Protein AF-A0A849IRH6-F1 (afdb_monomer)

Foldseek 3Di:
DDDPVVVVVVVVVVVVVVVVLVVQVVLPPPDDPVLCVQLLNLQQQPQLVVLQVLLVVLLVVLVVLLVVLVVVLVVVVVVVLNVLSVLSNVLSNVLSVVSCSNSVSSNVLSVVLVVDAWDKFKFFWSDWECDDLHPQWIWTWGDGPPHIDIATAHVVLRVVPLQAAGMKIFGARPRSRHTPDIDRPDGDNPRNPDHDDDDPLSNVLSCLVVVLSVQLSVLLVVLSVCLVPDCPDPDNCSSVVSSVSSVVSSVVSNVVSVVVNVVSCVVVVD

Radius of gyration: 25.41 Å; Cα contacts (8 Å, |Δi|>4): 368; chains: 1; bounding box: 66×46×76 Å

Structure (mmCIF, N/CA/C/O backbone):
data_AF-A0A849IRH6-F1
#
_entry.id   AF-A0A849IRH6-F1
#
loop_
_atom_site.group_PDB
_atom_site.id
_atom_site.type_symbol
_atom_site.label_atom_id
_atom_site.label_alt_id
_atom_site.label_comp_id
_atom_site.label_asym_id
_atom_site.label_entity_id
_atom_site.label_seq_id
_atom_site.pdbx_PDB_ins_code
_atom_site.Cartn_x
_atom_site.Cartn_y
_atom_site.Cartn_z
_atom_site.occupancy
_atom_site.B_iso_or_equiv
_atom_site.auth_seq_id
_atom_site.auth_comp_id
_atom_site.auth_asym_id
_atom_site.auth_atom_id
_atom_site.pdbx_PDB_model_num
ATOM 1 N N . MET A 1 1 ? -37.603 24.635 42.836 1.00 50.19 1 MET A N 1
ATOM 2 C CA . MET A 1 1 ? -36.214 25.098 43.071 1.00 50.19 1 MET A CA 1
ATOM 3 C C . MET A 1 1 ? -35.239 24.067 42.508 1.00 50.19 1 MET A C 1
ATOM 5 O O . MET A 1 1 ? -35.339 22.899 42.854 1.00 50.19 1 MET A O 1
ATOM 9 N N . ARG A 1 2 ? -34.376 24.450 41.555 1.00 53.69 2 ARG A N 1
ATOM 10 C CA . ARG A 1 2 ? -33.490 23.527 40.816 1.00 53.69 2 ARG A CA 1
ATOM 11 C C . ARG A 1 2 ? -32.145 23.448 41.545 1.00 53.69 2 ARG A C 1
ATOM 13 O O . ARG A 1 2 ? -31.463 24.458 41.663 1.00 53.69 2 ARG A O 1
ATOM 20 N N . ASN A 1 3 ? -31.809 22.266 42.055 1.00 57.59 3 ASN A N 1
ATOM 21 C CA . ASN A 1 3 ? -30.714 22.040 43.001 1.00 57.59 3 ASN A CA 1
ATOM 22 C C . ASN A 1 3 ? -29.336 22.455 42.409 1.00 57.59 3 ASN A C 1
ATOM 24 O O . ASN A 1 3 ? -28.914 21.851 41.411 1.00 57.59 3 ASN A O 1
ATOM 28 N N . PRO A 1 4 ? -28.633 23.467 42.962 1.00 60.03 4 PRO A N 1
ATOM 29 C CA . PRO A 1 4 ? -27.411 24.034 42.372 1.00 60.03 4 PRO A CA 1
ATOM 30 C C . PRO A 1 4 ? -26.243 23.036 42.292 1.00 60.03 4 PRO A C 1
ATOM 32 O O . PRO A 1 4 ? -25.493 23.056 41.314 1.00 60.03 4 PRO A O 1
ATOM 35 N N . GLY A 1 5 ? -26.166 22.072 43.218 1.00 65.44 5 GLY A N 1
ATOM 36 C CA . GLY A 1 5 ? -25.129 21.028 43.220 1.00 65.44 5 GLY A CA 1
ATOM 37 C C . GLY A 1 5 ? -25.153 20.102 41.992 1.00 65.44 5 GLY A C 1
ATOM 38 O O . GLY A 1 5 ? -24.124 19.561 41.590 1.00 65.44 5 GLY A O 1
ATOM 39 N N . SER A 1 6 ? -26.298 19.976 41.309 1.00 71.38 6 SER A N 1
ATOM 40 C CA . SER A 1 6 ? -26.421 19.134 40.106 1.00 71.38 6 SER A CA 1
ATOM 41 C C . SER A 1 6 ? -25.655 19.684 38.895 1.00 71.38 6 SER A C 1
ATOM 43 O O . SER A 1 6 ? -25.212 18.918 38.035 1.00 71.38 6 SER A O 1
ATOM 45 N N . ARG A 1 7 ? -25.460 21.009 38.817 1.00 71.00 7 ARG A N 1
ATOM 46 C CA . ARG A 1 7 ? -24.704 21.647 37.726 1.00 71.00 7 ARG A CA 1
ATOM 47 C C . ARG A 1 7 ? -23.201 21.491 37.916 1.00 71.00 7 ARG A C 1
ATOM 49 O O . ARG A 1 7 ? -22.482 21.297 36.938 1.00 71.00 7 ARG A O 1
ATOM 56 N N . GLU A 1 8 ? -22.735 21.539 39.157 1.00 72.62 8 GLU A N 1
ATOM 57 C CA . GLU A 1 8 ? -21.321 21.365 39.487 1.00 72.62 8 GLU A CA 1
ATOM 58 C C . GLU A 1 8 ? -20.872 19.916 39.317 1.00 72.62 8 GLU A C 1
ATOM 60 O O . GLU A 1 8 ? -19.816 19.676 38.732 1.00 72.62 8 GLU A O 1
ATOM 65 N N . LEU A 1 9 ? -21.710 18.949 39.709 1.00 75.69 9 LEU A N 1
ATOM 66 C CA . LEU A 1 9 ? -21.453 17.527 39.470 1.00 75.69 9 LEU A CA 1
ATOM 67 C C . LEU A 1 9 ? -21.371 17.205 37.973 1.00 75.69 9 LEU A C 1
ATOM 69 O O . LEU A 1 9 ? -20.424 16.548 37.548 1.00 75.69 9 LEU A O 1
ATOM 73 N N . ARG A 1 10 ? -22.277 17.755 37.150 1.00 73.38 10 ARG A N 1
ATOM 74 C CA . ARG A 1 10 ? -22.213 17.602 35.684 1.00 73.38 10 ARG A CA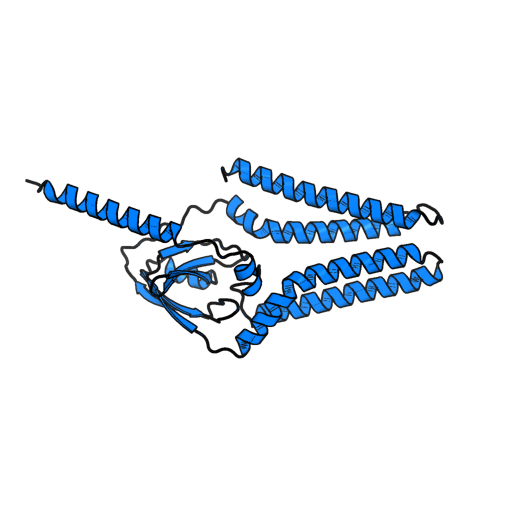 1
ATOM 75 C C . ARG A 1 10 ? -20.964 18.236 35.079 1.00 73.38 10 ARG A C 1
ATOM 77 O O . ARG A 1 10 ? -20.374 17.664 34.171 1.00 73.38 10 ARG A O 1
ATOM 84 N N . ARG A 1 11 ? -20.531 19.400 35.577 1.00 77.06 11 ARG A N 1
ATOM 85 C CA . ARG A 1 11 ? -19.290 20.051 35.118 1.00 77.06 11 ARG A CA 1
ATOM 86 C C . ARG A 1 11 ? -18.044 19.267 35.530 1.00 77.06 11 ARG A C 1
ATOM 88 O O . ARG A 1 11 ? -17.105 19.194 34.744 1.00 77.06 11 ARG A O 1
ATOM 95 N N . ARG A 1 12 ? -18.029 18.665 36.725 1.00 74.56 12 ARG A N 1
ATOM 96 C CA . ARG A 1 12 ? -16.938 17.784 37.173 1.00 74.56 12 ARG A CA 1
ATOM 97 C C . ARG A 1 12 ? -16.895 16.491 36.363 1.00 74.56 12 ARG A C 1
ATOM 99 O O . ARG A 1 12 ? -15.825 16.137 35.887 1.00 74.56 12 ARG A O 1
ATOM 106 N N . GLN A 1 13 ? -18.040 15.850 36.128 1.00 76.81 13 GLN A N 1
ATOM 107 C CA . GLN A 1 13 ? -18.125 14.668 35.265 1.00 76.81 13 GLN A CA 1
ATOM 108 C C . GLN A 1 13 ? -17.685 14.974 33.832 1.00 76.81 13 GLN A C 1
ATOM 110 O O . GLN A 1 13 ? -16.824 14.276 33.315 1.00 76.81 13 GLN A O 1
ATOM 115 N N . ALA A 1 14 ? -18.159 16.068 33.229 1.00 70.00 14 ALA A N 1
ATOM 116 C CA . ALA A 1 14 ? -17.741 16.458 31.882 1.00 70.00 14 ALA A CA 1
ATOM 117 C C . ALA A 1 14 ? -16.231 16.757 31.787 1.00 70.00 14 ALA A C 1
ATOM 119 O O . ALA A 1 14 ? -15.607 16.434 30.780 1.00 70.00 14 ALA A O 1
ATOM 120 N N . ARG A 1 15 ? -15.625 17.340 32.835 1.00 70.00 15 ARG A N 1
ATOM 121 C CA . ARG A 1 15 ? -14.169 17.568 32.906 1.00 70.00 15 ARG A CA 1
ATOM 122 C C . ARG A 1 15 ? -13.381 16.268 33.042 1.00 70.00 15 ARG A C 1
ATOM 124 O O . ARG A 1 15 ? -12.341 16.131 32.404 1.00 70.00 15 ARG A O 1
ATOM 131 N N . LEU A 1 16 ? -13.871 15.323 33.842 1.00 66.38 16 LEU A N 1
ATOM 132 C CA . LEU A 1 16 ? -13.259 14.002 33.978 1.00 66.38 16 LEU A CA 1
ATOM 133 C C . LEU A 1 16 ? -13.365 13.220 32.667 1.00 66.38 16 LEU A C 1
ATOM 135 O O . LEU A 1 16 ? -12.358 12.713 32.190 1.00 66.38 16 LEU A O 1
ATOM 139 N N . GLU A 1 17 ? -14.529 13.219 32.015 1.00 59.28 17 GLU A N 1
ATOM 140 C CA . GLU A 1 17 ? -14.714 12.609 30.694 1.00 59.28 17 GLU A CA 1
ATOM 141 C C . GLU A 1 17 ? -13.827 13.259 29.626 1.00 59.28 17 GLU A C 1
ATOM 143 O O . GLU A 1 17 ? -13.255 12.557 28.792 1.00 59.28 17 GLU A O 1
ATOM 148 N N . SER A 1 18 ? -13.656 14.587 29.646 1.00 54.88 18 SER A N 1
ATOM 149 C CA . SER A 1 18 ? -12.773 15.276 28.699 1.00 54.88 18 SER A CA 1
ATOM 150 C C . SER A 1 18 ? -11.292 15.000 28.972 1.00 54.88 18 SER A C 1
ATOM 152 O O . SER A 1 18 ? -10.529 14.810 28.030 1.00 54.88 18 SER A O 1
ATOM 154 N N . GLN A 1 19 ? -10.876 14.931 30.242 1.00 56.91 19 GLN A N 1
ATOM 155 C CA . GLN A 1 19 ? -9.508 14.553 30.624 1.00 56.91 19 GLN A CA 1
ATOM 156 C C . GLN A 1 19 ? -9.214 13.084 30.289 1.00 56.91 19 GLN A C 1
ATOM 158 O O . GLN A 1 19 ? -8.125 12.753 29.820 1.00 56.91 19 GLN A O 1
ATOM 163 N N . GLN A 1 20 ? -10.198 12.203 30.453 1.00 56.38 20 GLN A N 1
ATOM 164 C CA . GLN A 1 20 ? -10.084 10.790 30.108 1.00 56.38 20 GLN A CA 1
ATOM 165 C C . GLN A 1 20 ? -10.066 10.586 28.583 1.00 56.38 20 GLN A C 1
ATOM 167 O O . GLN A 1 20 ? -9.260 9.814 28.076 1.00 56.38 20 GLN A O 1
ATOM 172 N N . ARG A 1 21 ? -10.859 11.349 27.816 1.00 54.34 21 ARG A N 1
ATOM 173 C CA . ARG A 1 21 ? -10.774 11.379 26.342 1.00 54.34 21 ARG A CA 1
ATOM 174 C C . ARG A 1 21 ? -9.444 11.934 25.836 1.00 54.34 21 ARG A C 1
ATOM 176 O O . ARG A 1 21 ? -8.893 11.378 24.891 1.00 54.34 21 ARG A O 1
ATOM 183 N N . ASN A 1 22 ? -8.918 12.994 26.451 1.00 50.53 22 ASN A N 1
ATOM 184 C CA . ASN A 1 22 ? -7.637 13.579 26.049 1.00 50.53 22 ASN A CA 1
ATOM 185 C C . ASN A 1 22 ? -6.462 12.647 26.364 1.00 50.53 22 ASN A C 1
ATOM 187 O O . ASN A 1 22 ? -5.631 12.431 25.491 1.00 50.53 22 ASN A O 1
ATOM 191 N N . SER A 1 23 ? -6.448 12.005 27.534 1.00 48.53 23 SER A N 1
ATOM 192 C CA . SER A 1 23 ? -5.414 11.020 27.885 1.00 48.53 23 SER A CA 1
ATOM 193 C C . SER A 1 23 ? -5.475 9.751 27.028 1.00 48.53 23 SER A C 1
ATOM 195 O O . SER A 1 23 ? -4.441 9.167 26.719 1.00 48.53 23 SER A O 1
ATOM 197 N N . VAL A 1 24 ? -6.662 9.336 26.575 1.00 50.97 24 VAL A N 1
ATOM 198 C CA . VAL A 1 24 ? -6.820 8.247 25.598 1.00 50.97 24 VAL A CA 1
ATOM 199 C C . VAL A 1 24 ? -6.356 8.665 24.194 1.00 50.97 24 VAL A C 1
ATOM 201 O O . VAL A 1 24 ? -5.766 7.858 23.480 1.00 50.97 24 VAL A O 1
ATOM 204 N N . ARG A 1 25 ? -6.561 9.930 23.806 1.00 48.78 25 ARG A N 1
ATOM 205 C CA . ARG A 1 25 ? -6.065 10.497 22.542 1.00 48.78 25 ARG A CA 1
ATOM 206 C C . ARG A 1 25 ? -4.541 10.684 22.541 1.00 48.78 25 ARG A C 1
ATOM 208 O O . ARG A 1 25 ? -3.930 10.476 21.502 1.00 48.78 25 ARG A O 1
ATOM 215 N N . GLU A 1 26 ? -3.941 11.007 23.688 1.00 45.09 26 GLU A N 1
ATOM 216 C CA . GLU A 1 26 ? -2.482 11.045 23.898 1.00 45.09 26 GLU A CA 1
ATOM 217 C C . GLU A 1 26 ? -1.854 9.645 23.978 1.00 45.09 26 GLU A C 1
ATOM 219 O O . GLU A 1 26 ? -0.747 9.444 23.486 1.00 45.09 26 GLU A O 1
ATOM 224 N N . ARG A 1 27 ? -2.558 8.656 24.551 1.00 46.75 27 ARG A N 1
ATOM 225 C CA . ARG A 1 27 ? -2.095 7.254 24.615 1.00 46.75 27 ARG A CA 1
ATOM 226 C C . ARG A 1 27 ? -2.299 6.462 23.330 1.00 46.75 27 ARG A C 1
ATOM 228 O O . ARG A 1 27 ? -1.720 5.388 23.196 1.00 46.75 27 ARG A O 1
ATOM 235 N N . ALA A 1 28 ? -3.071 6.976 22.376 1.00 51.97 28 ALA A N 1
ATOM 236 C CA . ALA A 1 28 ? -3.061 6.499 20.997 1.00 51.97 28 ALA A CA 1
ATOM 237 C C . ALA A 1 28 ? -1.784 6.999 20.297 1.00 51.97 28 ALA A C 1
ATOM 239 O O . ALA A 1 28 ? -1.835 7.772 19.342 1.00 51.97 28 ALA A O 1
ATOM 240 N N . GLN A 1 29 ? -0.629 6.602 20.831 1.00 50.84 29 GLN A N 1
ATOM 241 C CA . GLN A 1 29 ? 0.677 6.924 20.281 1.00 50.84 29 GLN A CA 1
ATOM 242 C C . GLN A 1 29 ? 0.720 6.395 18.847 1.00 50.84 29 GLN A C 1
ATOM 244 O O . GLN A 1 29 ? 0.403 5.228 18.601 1.00 50.84 29 GLN A O 1
ATOM 249 N N . ALA A 1 30 ? 1.039 7.270 17.889 1.00 56.50 30 ALA A N 1
ATOM 250 C CA . ALA A 1 30 ? 1.178 6.857 16.502 1.00 56.50 30 ALA A CA 1
ATOM 251 C C . ALA A 1 30 ? 2.227 5.731 16.446 1.00 56.50 30 ALA A C 1
ATOM 253 O O . ALA A 1 30 ? 3.316 5.914 17.000 1.00 56.50 30 ALA A O 1
ATOM 254 N N . PRO A 1 31 ? 1.908 4.569 15.848 1.00 62.03 31 PRO A N 1
ATOM 255 C CA . PRO A 1 31 ? 2.829 3.442 15.824 1.00 62.03 31 PRO A CA 1
ATOM 256 C C . PRO A 1 31 ? 4.159 3.871 15.202 1.00 62.03 31 PRO A C 1
ATOM 258 O O . PRO A 1 31 ? 4.189 4.637 14.232 1.00 62.03 31 PRO A O 1
ATOM 261 N N . SER A 1 32 ? 5.262 3.399 15.784 1.00 59.62 32 SER A N 1
ATOM 262 C CA . SER A 1 32 ? 6.602 3.711 15.284 1.00 59.62 32 SER A CA 1
ATOM 263 C C . SER A 1 32 ? 6.742 3.257 13.823 1.00 59.62 32 SER A C 1
ATOM 265 O O . SER A 1 32 ? 6.126 2.272 13.411 1.00 59.62 32 SER A O 1
ATOM 267 N N . ARG A 1 33 ? 7.537 3.970 13.008 1.00 58.09 33 ARG A N 1
ATOM 268 C CA . ARG A 1 33 ? 7.713 3.639 11.577 1.00 58.09 33 ARG A CA 1
ATOM 269 C C . ARG A 1 33 ? 8.116 2.179 11.363 1.00 58.09 33 ARG A C 1
ATOM 271 O O . ARG A 1 33 ? 7.585 1.538 10.460 1.00 58.09 33 ARG A O 1
ATOM 278 N N . ASP A 1 34 ? 8.986 1.657 12.219 1.00 60.12 34 ASP A N 1
ATOM 279 C CA . ASP A 1 34 ? 9.467 0.276 12.147 1.00 60.12 34 ASP A CA 1
ATOM 280 C C . ASP A 1 34 ? 8.359 -0.731 12.456 1.00 60.12 34 ASP A C 1
ATOM 282 O O . ASP A 1 34 ? 8.279 -1.792 11.840 1.00 60.12 34 ASP A O 1
ATOM 286 N N . GLU A 1 35 ? 7.455 -0.387 13.369 1.00 65.56 35 GLU A N 1
ATOM 287 C CA . GLU A 1 35 ? 6.300 -1.208 13.703 1.00 65.56 35 GLU A CA 1
ATOM 288 C C . GLU A 1 35 ? 5.252 -1.191 12.583 1.00 65.56 35 GLU A C 1
ATOM 290 O O . GLU A 1 35 ? 4.708 -2.238 12.235 1.00 65.56 35 GLU A O 1
ATOM 295 N N . VAL A 1 36 ? 5.043 -0.039 11.938 1.00 66.25 36 VAL A N 1
ATOM 296 C CA . VAL A 1 36 ? 4.198 0.074 10.738 1.00 66.25 36 VAL A CA 1
ATOM 297 C C . VAL A 1 36 ? 4.780 -0.745 9.585 1.00 66.25 36 VAL A C 1
ATOM 299 O O . VAL A 1 36 ? 4.051 -1.490 8.933 1.00 66.25 36 VAL A O 1
ATOM 302 N N . MET A 1 37 ? 6.092 -0.667 9.344 1.00 63.59 37 MET A N 1
ATOM 303 C CA . MET A 1 37 ? 6.763 -1.460 8.306 1.00 63.59 37 MET A CA 1
ATOM 304 C C . MET A 1 37 ? 6.697 -2.963 8.602 1.00 63.59 37 MET A C 1
ATOM 306 O O . MET A 1 37 ? 6.376 -3.745 7.705 1.00 63.59 37 MET A O 1
ATOM 310 N N . ARG A 1 38 ? 6.905 -3.372 9.861 1.00 66.31 38 ARG A N 1
ATOM 311 C CA . ARG A 1 38 ? 6.765 -4.772 10.296 1.00 66.31 38 ARG A CA 1
ATOM 312 C C . ARG A 1 38 ? 5.346 -5.314 10.134 1.00 66.31 38 ARG A C 1
ATOM 314 O O . ARG A 1 38 ? 5.199 -6.495 9.849 1.00 66.31 38 ARG A O 1
ATOM 321 N N . ARG A 1 39 ? 4.314 -4.474 10.260 1.00 63.66 39 ARG A N 1
ATOM 322 C CA . ARG A 1 39 ? 2.894 -4.844 10.073 1.00 63.66 39 ARG A CA 1
ATOM 323 C C . ARG A 1 39 ? 2.438 -4.853 8.604 1.00 63.66 39 ARG A C 1
ATOM 325 O O . ARG A 1 39 ? 1.254 -5.003 8.321 1.00 63.66 39 ARG A O 1
ATOM 332 N N . GLY A 1 40 ? 3.362 -4.711 7.648 1.00 60.31 40 GLY A N 1
ATOM 333 C CA . GLY A 1 40 ? 3.057 -4.702 6.210 1.00 60.31 40 GLY A CA 1
ATOM 334 C C . GLY A 1 40 ? 2.859 -3.306 5.607 1.00 60.31 40 GLY A C 1
ATOM 335 O O . GLY A 1 40 ? 2.414 -3.182 4.465 1.00 60.31 40 GLY A O 1
ATOM 336 N N . GLY A 1 41 ? 3.200 -2.244 6.342 1.00 73.25 41 GLY A N 1
ATOM 337 C CA . GLY A 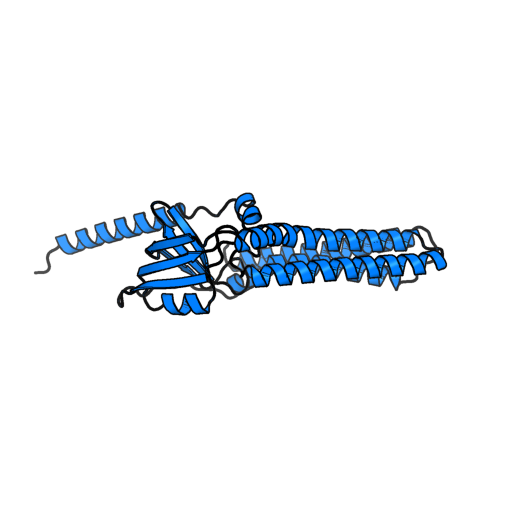1 41 ? 3.285 -0.876 5.838 1.00 73.25 41 GLY A CA 1
ATOM 338 C C . GLY A 1 41 ? 1.959 -0.330 5.303 1.00 73.25 41 GLY A C 1
ATOM 339 O O . GLY A 1 41 ? 0.956 -0.225 6.014 1.00 73.25 41 GLY A O 1
ATOM 340 N N . LEU A 1 42 ? 1.958 0.041 4.020 1.00 68.12 42 LEU A N 1
ATOM 341 C CA . LEU A 1 42 ? 0.781 0.578 3.325 1.00 68.12 42 LEU A CA 1
ATOM 342 C C . LEU A 1 42 ? -0.339 -0.463 3.155 1.00 68.12 42 LEU A C 1
ATOM 344 O O . LEU A 1 42 ? -1.497 -0.088 2.962 1.00 68.12 42 LEU A O 1
ATOM 348 N N . LEU A 1 43 ? -0.003 -1.753 3.249 1.00 71.69 43 LEU A N 1
ATOM 349 C CA . LEU A 1 43 ? -0.921 -2.872 3.034 1.00 71.69 43 LEU A CA 1
ATOM 350 C C . LEU A 1 43 ? -1.492 -3.444 4.342 1.00 71.69 43 LEU A C 1
ATOM 352 O O . LEU A 1 43 ? -2.287 -4.383 4.300 1.00 71.69 43 LEU A O 1
ATOM 356 N N . GLU A 1 44 ? -1.128 -2.871 5.494 1.00 77.81 44 GLU A N 1
ATOM 357 C CA . GLU A 1 44 ? -1.738 -3.209 6.783 1.00 77.81 44 GLU A CA 1
ATOM 358 C C . GLU A 1 44 ? -3.265 -3.005 6.714 1.00 77.81 44 GLU A C 1
ATOM 360 O O . GLU A 1 44 ? -3.760 -2.007 6.184 1.00 77.81 44 GLU A O 1
ATOM 365 N N . GLY A 1 45 ? -4.025 -3.967 7.239 1.00 72.94 45 GLY A N 1
ATOM 366 C CA . GLY A 1 45 ? -5.487 -3.971 7.229 1.00 72.94 45 GLY A CA 1
ATOM 367 C C . GLY A 1 45 ? -6.138 -4.545 5.970 1.00 72.94 45 GLY A C 1
ATOM 368 O O . GLY A 1 45 ? -7.365 -4.646 5.923 1.00 72.94 45 GLY A O 1
ATOM 369 N N . LEU A 1 46 ? -5.366 -4.930 4.949 1.00 76.94 46 LEU A N 1
ATOM 370 C CA . LEU A 1 46 ? -5.895 -5.623 3.772 1.00 76.94 46 LEU A CA 1
ATOM 371 C C . LEU A 1 46 ? -5.999 -7.131 4.007 1.00 76.94 46 LEU A C 1
ATOM 373 O O . LEU A 1 46 ? -5.253 -7.724 4.781 1.00 76.94 46 LEU A O 1
ATOM 377 N N . ALA A 1 47 ? -6.923 -7.769 3.288 1.00 80.12 47 ALA A N 1
ATOM 378 C CA . ALA A 1 47 ? -7.103 -9.212 3.371 1.00 80.12 47 ALA A CA 1
ATOM 379 C C . ALA A 1 47 ? -5.817 -9.945 2.932 1.00 80.12 47 ALA A C 1
ATOM 381 O O . ALA A 1 47 ? -5.317 -9.651 1.839 1.00 80.12 47 ALA A O 1
ATOM 382 N N . PRO A 1 48 ? -5.332 -10.959 3.679 1.00 77.69 48 PRO A N 1
ATOM 383 C CA . PRO A 1 48 ? -4.108 -11.694 3.336 1.00 77.69 48 PRO A CA 1
ATOM 384 C C . PRO A 1 48 ? -4.135 -12.292 1.920 1.00 77.69 48 PRO A C 1
ATOM 386 O O . PRO A 1 48 ? -3.128 -12.316 1.212 1.00 77.69 48 PRO A O 1
ATOM 389 N N . GLY A 1 49 ? -5.313 -12.737 1.462 1.00 79.19 49 GLY A N 1
ATOM 390 C CA . GLY A 1 49 ? -5.516 -13.214 0.092 1.00 79.19 49 GLY A CA 1
ATOM 391 C C . GLY A 1 49 ? -5.284 -12.128 -0.964 1.0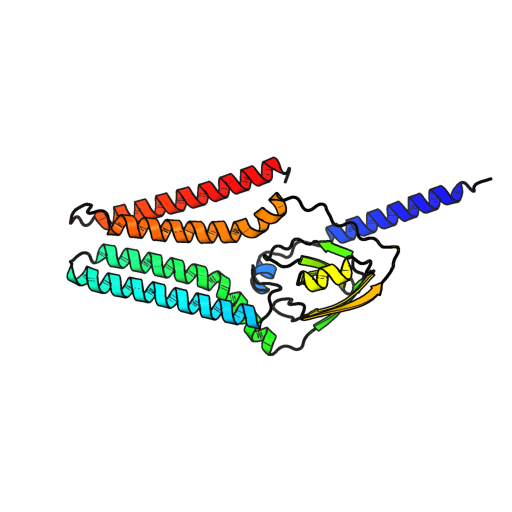0 79.19 49 GLY A C 1
ATOM 392 O O . GLY A 1 49 ? -4.630 -12.384 -1.974 1.00 79.19 49 GLY A O 1
ATOM 393 N N . LEU A 1 50 ? -5.752 -10.904 -0.716 1.00 80.31 50 LEU A N 1
ATOM 394 C CA . LEU A 1 50 ? -5.597 -9.777 -1.635 1.00 80.31 50 LEU A CA 1
ATOM 395 C C . LEU A 1 50 ? -4.140 -9.295 -1.668 1.00 80.31 50 LEU A C 1
ATOM 397 O O . LEU A 1 50 ? -3.591 -9.120 -2.751 1.00 80.31 50 LEU A O 1
ATOM 401 N N . VAL A 1 51 ? -3.489 -9.202 -0.503 1.00 80.25 51 VAL A N 1
ATOM 402 C CA . VAL A 1 51 ? -2.056 -8.874 -0.392 1.00 80.25 51 VAL A CA 1
ATOM 403 C C . VAL A 1 51 ? -1.205 -9.884 -1.160 1.00 80.25 51 VAL A C 1
ATOM 405 O O . VAL A 1 51 ? -0.339 -9.492 -1.933 1.00 80.25 51 VAL A O 1
ATOM 408 N N . SER A 1 52 ? -1.495 -11.184 -1.033 1.00 80.25 52 SER A N 1
ATOM 409 C CA . SER A 1 52 ? -0.751 -12.211 -1.771 1.00 80.25 52 SER A CA 1
ATOM 410 C C . SER A 1 52 ? -0.912 -12.109 -3.291 1.00 80.25 52 SER A C 1
ATOM 412 O O . SER A 1 52 ? 0.057 -12.307 -4.015 1.00 80.25 52 SER A O 1
ATOM 414 N N . ARG A 1 53 ? -2.106 -11.753 -3.785 1.00 83.81 53 ARG A N 1
ATOM 415 C CA . ARG A 1 53 ? -2.341 -11.551 -5.223 1.00 83.81 53 ARG A CA 1
ATOM 416 C C . ARG A 1 53 ? -1.627 -10.306 -5.734 1.00 83.81 53 ARG A C 1
ATOM 418 O O . ARG A 1 53 ? -1.002 -10.374 -6.782 1.00 83.81 53 ARG A O 1
ATOM 425 N N . LEU A 1 54 ? -1.677 -9.206 -4.980 1.00 81.06 54 LEU A N 1
ATOM 426 C CA . LEU A 1 54 ? -0.946 -7.980 -5.308 1.00 81.06 54 LEU A CA 1
ATOM 427 C C . LEU A 1 54 ? 0.566 -8.207 -5.322 1.00 81.06 54 LEU A C 1
ATOM 429 O O . LEU A 1 54 ? 1.228 -7.727 -6.230 1.00 81.06 54 LEU A O 1
ATOM 433 N N . ALA A 1 55 ? 1.097 -8.972 -4.367 1.00 80.69 55 ALA A N 1
ATOM 434 C CA . ALA A 1 55 ? 2.513 -9.322 -4.314 1.00 80.69 55 ALA A CA 1
ATOM 435 C C . ALA A 1 55 ? 2.965 -10.172 -5.499 1.00 80.69 55 ALA A C 1
ATOM 437 O O . ALA A 1 55 ? 4.011 -9.913 -6.081 1.00 80.69 55 ALA A O 1
ATOM 438 N N . VAL A 1 56 ? 2.171 -11.172 -5.883 1.00 81.00 56 VAL A N 1
ATOM 439 C CA . VAL A 1 56 ? 2.474 -11.986 -7.067 1.00 81.00 56 VAL A CA 1
ATOM 440 C C . VAL A 1 56 ? 2.352 -11.149 -8.340 1.00 81.00 56 VAL A C 1
ATOM 442 O O . VAL A 1 56 ? 3.203 -11.258 -9.214 1.00 81.00 56 VAL A O 1
ATOM 445 N N . ALA A 1 57 ? 1.341 -10.283 -8.435 1.00 82.00 57 ALA A N 1
ATOM 446 C CA . ALA A 1 57 ? 1.168 -9.394 -9.578 1.00 82.00 57 ALA A CA 1
ATOM 447 C C . ALA A 1 57 ? 2.313 -8.375 -9.697 1.00 82.00 57 ALA A C 1
ATOM 449 O O . ALA A 1 57 ? 2.819 -8.167 -10.796 1.00 82.00 57 ALA A O 1
ATOM 450 N N . SER A 1 58 ? 2.759 -7.775 -8.587 1.00 78.44 58 SER A N 1
ATOM 451 C CA . SER A 1 58 ? 3.879 -6.829 -8.593 1.00 78.44 58 SER A CA 1
ATOM 452 C C . SER A 1 58 ? 5.207 -7.518 -8.899 1.00 78.44 58 SER A C 1
ATOM 454 O O . SER A 1 58 ? 6.002 -6.976 -9.662 1.00 78.44 58 SER A O 1
ATOM 456 N N . LEU A 1 59 ? 5.419 -8.737 -8.391 1.00 81.88 59 LEU A N 1
ATOM 457 C CA . LEU A 1 59 ? 6.564 -9.570 -8.755 1.00 81.88 59 LEU A CA 1
ATOM 458 C C . LEU A 1 59 ? 6.556 -9.892 -10.255 1.00 81.88 59 LEU A C 1
ATOM 460 O O . LEU A 1 59 ? 7.557 -9.672 -10.926 1.00 81.88 59 LEU A O 1
ATOM 464 N N . ALA A 1 60 ? 5.431 -10.379 -10.786 1.00 79.62 60 ALA A N 1
ATOM 465 C CA . ALA A 1 60 ? 5.298 -10.721 -12.199 1.00 79.62 60 ALA A CA 1
ATOM 466 C C . ALA A 1 60 ? 5.531 -9.500 -13.099 1.00 79.62 60 ALA A C 1
ATOM 468 O O . ALA A 1 60 ? 6.264 -9.597 -14.079 1.00 79.62 60 ALA A O 1
ATOM 469 N N . ALA A 1 61 ? 4.972 -8.342 -12.734 1.00 81.38 61 ALA A N 1
ATOM 470 C CA . ALA A 1 61 ? 5.201 -7.090 -13.446 1.00 81.38 61 ALA A CA 1
ATOM 471 C C . ALA A 1 61 ? 6.675 -6.656 -13.390 1.00 81.38 61 ALA A C 1
ATOM 473 O O . ALA A 1 61 ? 7.227 -6.261 -14.412 1.00 81.38 61 ALA A O 1
ATOM 474 N N . GLY A 1 62 ? 7.329 -6.769 -12.229 1.00 79.44 62 GLY A N 1
ATOM 475 C CA . GLY A 1 62 ? 8.751 -6.455 -12.076 1.00 79.44 62 GLY A CA 1
ATOM 476 C C . GLY A 1 62 ? 9.650 -7.370 -12.909 1.00 79.44 62 GLY A C 1
ATOM 477 O O . GLY A 1 62 ? 10.540 -6.886 -13.601 1.00 79.44 62 GLY A O 1
ATOM 478 N N . VAL A 1 63 ? 9.386 -8.680 -12.901 1.00 82.31 63 VAL A N 1
ATOM 479 C CA . VAL A 1 63 ? 10.120 -9.661 -13.718 1.00 82.31 63 VAL A CA 1
ATOM 480 C C . VAL A 1 63 ? 9.914 -9.397 -15.206 1.00 82.31 63 VAL A C 1
ATOM 482 O O . VAL A 1 63 ? 10.886 -9.389 -15.955 1.00 82.31 63 VAL A O 1
ATOM 485 N N . LEU A 1 64 ? 8.675 -9.140 -15.633 1.00 83.44 64 LEU A N 1
ATOM 486 C CA . LEU A 1 64 ? 8.366 -8.807 -17.022 1.00 83.44 64 LEU A CA 1
ATOM 487 C C . LEU A 1 64 ? 9.096 -7.534 -17.463 1.00 83.44 64 LEU A C 1
ATOM 489 O O . LEU A 1 64 ? 9.669 -7.503 -18.546 1.00 83.44 64 LEU A O 1
ATOM 493 N N . LEU A 1 65 ? 9.113 -6.509 -16.611 1.00 81.75 65 LEU A N 1
ATOM 494 C CA . LEU A 1 65 ? 9.787 -5.246 -16.888 1.00 81.75 65 LEU A CA 1
ATOM 495 C C . LEU A 1 65 ? 11.302 -5.440 -17.042 1.00 81.75 65 LEU A C 1
ATOM 497 O O . LEU A 1 65 ? 11.871 -4.974 -18.023 1.00 81.75 65 LEU A O 1
ATOM 501 N N . VAL A 1 66 ? 11.941 -6.201 -16.147 1.00 81.19 66 VAL A N 1
ATOM 502 C CA . VAL A 1 66 ? 13.368 -6.545 -16.274 1.00 81.19 66 VAL A CA 1
ATOM 503 C C . VAL A 1 66 ? 13.628 -7.376 -17.534 1.00 81.19 66 VAL A C 1
ATOM 505 O O . VAL A 1 66 ? 14.585 -7.100 -18.250 1.00 81.19 66 VAL A O 1
ATOM 508 N N . ALA A 1 67 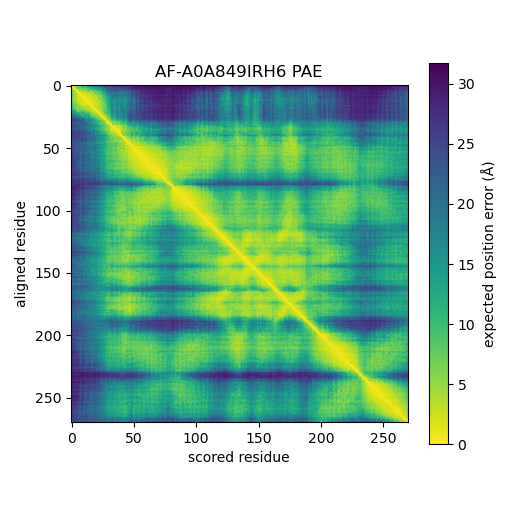? 12.774 -8.354 -17.848 1.00 79.25 67 ALA A N 1
ATOM 509 C CA . ALA A 1 67 ? 12.924 -9.187 -19.040 1.00 79.25 67 ALA A CA 1
ATOM 510 C C . ALA A 1 67 ? 12.829 -8.370 -20.339 1.00 79.25 67 ALA A C 1
ATOM 512 O O . ALA A 1 67 ? 13.644 -8.562 -21.237 1.00 79.25 67 ALA A O 1
ATOM 513 N N . ILE A 1 68 ? 11.883 -7.427 -20.421 1.00 78.69 68 ILE A N 1
ATOM 514 C CA . ILE A 1 68 ? 11.758 -6.503 -21.558 1.00 78.69 68 ILE A CA 1
ATOM 515 C C . ILE A 1 68 ? 13.014 -5.634 -21.679 1.00 78.69 68 ILE A C 1
ATOM 517 O O . ILE A 1 68 ? 13.537 -5.477 -22.778 1.00 78.69 68 ILE A O 1
ATOM 521 N N . SER A 1 69 ? 13.538 -5.111 -20.568 1.00 77.94 69 SER A N 1
ATOM 522 C CA . SER A 1 69 ? 14.767 -4.311 -20.585 1.00 77.94 69 SER A CA 1
ATOM 523 C C . SER A 1 69 ? 15.996 -5.115 -21.009 1.00 77.94 69 SER A C 1
ATOM 525 O O . SER A 1 69 ? 16.823 -4.602 -21.754 1.00 77.94 69 SER A O 1
ATOM 527 N N . VAL A 1 70 ? 16.110 -6.380 -20.594 1.00 78.25 70 VAL A N 1
ATOM 528 C CA . VAL A 1 70 ? 17.189 -7.279 -21.042 1.00 78.25 70 VAL A CA 1
ATOM 529 C C . VAL A 1 70 ? 17.051 -7.608 -22.529 1.00 78.25 70 VAL A C 1
ATOM 531 O O . VAL A 1 70 ? 18.055 -7.673 -23.235 1.00 78.25 70 VAL A O 1
ATOM 534 N N . LEU A 1 71 ? 15.824 -7.778 -23.030 1.00 75.94 71 LEU A N 1
ATOM 535 C CA . LEU A 1 71 ? 15.582 -7.959 -24.460 1.00 75.94 71 LEU A CA 1
ATOM 536 C C . LEU A 1 71 ? 15.968 -6.705 -25.258 1.00 75.94 71 LEU A C 1
ATOM 538 O O . LEU A 1 71 ? 16.588 -6.832 -26.308 1.00 75.94 71 LEU A O 1
ATOM 542 N N . GLY A 1 72 ? 15.663 -5.511 -24.738 1.00 71.25 72 GLY A N 1
ATOM 543 C CA . GLY A 1 72 ? 16.128 -4.238 -25.298 1.00 71.25 72 GLY A CA 1
ATOM 544 C C . GLY A 1 72 ? 17.654 -4.166 -25.367 1.00 71.25 72 GLY A C 1
ATOM 545 O O . GLY A 1 72 ? 18.203 -3.953 -26.442 1.00 71.25 72 GLY A O 1
ATOM 546 N N . LEU A 1 73 ? 18.334 -4.500 -24.264 1.00 71.69 73 LEU A N 1
ATOM 547 C CA . LEU A 1 73 ? 19.796 -4.593 -24.219 1.00 71.69 73 LEU A CA 1
ATOM 548 C C . LEU A 1 73 ? 20.349 -5.549 -25.292 1.00 71.69 73 LEU A C 1
ATOM 550 O O . LEU A 1 73 ? 21.333 -5.225 -25.945 1.00 71.69 73 LEU A O 1
ATOM 554 N N . LEU A 1 74 ? 19.733 -6.717 -25.501 1.00 73.44 74 LEU A N 1
ATOM 555 C CA . LEU A 1 74 ? 20.162 -7.673 -26.534 1.00 73.44 74 LEU A CA 1
ATOM 556 C C . LEU A 1 74 ? 20.047 -7.102 -27.955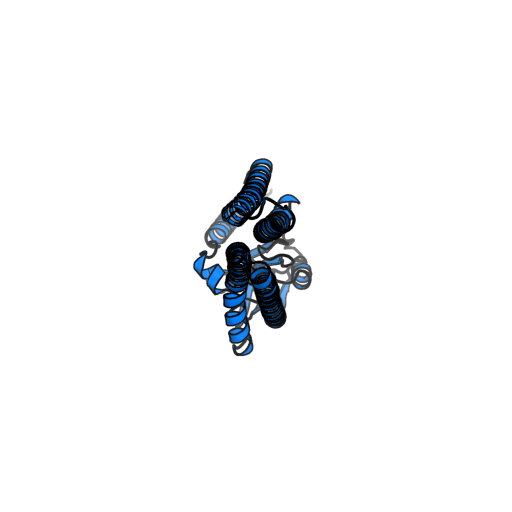 1.00 73.44 74 LEU A C 1
ATOM 558 O O . LEU A 1 74 ? 20.894 -7.396 -28.797 1.00 73.44 74 LEU A O 1
ATOM 562 N N . VAL A 1 75 ? 19.031 -6.277 -28.218 1.00 70.69 75 VAL A N 1
ATOM 563 C CA . VAL A 1 75 ? 18.870 -5.574 -29.500 1.00 70.69 75 VAL A CA 1
ATOM 564 C C . VAL A 1 75 ? 19.931 -4.480 -29.657 1.00 70.69 75 VAL A C 1
ATOM 566 O O . VAL A 1 75 ? 20.559 -4.391 -30.711 1.00 70.69 75 VAL A O 1
ATOM 569 N N . GLU A 1 76 ? 20.194 -3.701 -28.607 1.00 69.38 76 GLU A N 1
ATOM 570 C CA . GLU A 1 76 ? 21.203 -2.631 -28.608 1.00 69.38 76 GLU A CA 1
ATOM 571 C C . GLU A 1 76 ? 22.643 -3.147 -28.705 1.00 69.38 76 GLU A C 1
ATOM 573 O O . GLU A 1 76 ? 23.475 -2.515 -29.354 1.00 69.38 76 GLU A O 1
ATOM 578 N N . ILE A 1 77 ? 22.934 -4.341 -28.175 1.00 64.38 77 ILE A N 1
ATOM 579 C CA . ILE A 1 77 ? 24.209 -5.038 -28.413 1.00 64.38 77 ILE A CA 1
ATOM 580 C C . ILE A 1 77 ? 24.438 -5.253 -29.918 1.00 64.38 77 ILE A C 1
ATOM 582 O O . ILE A 1 77 ? 25.561 -5.101 -30.395 1.00 64.38 77 ILE A O 1
ATOM 586 N N . GLY A 1 78 ? 23.381 -5.546 -30.683 1.00 64.06 78 GLY A N 1
ATOM 587 C CA . GLY A 1 78 ? 23.451 -5.651 -32.143 1.00 64.06 78 GLY A CA 1
ATOM 588 C C . GLY A 1 78 ? 23.710 -4.314 -32.851 1.00 64.06 78 GLY A C 1
ATOM 589 O O . GLY A 1 78 ? 24.221 -4.307 -33.969 1.00 64.06 78 GLY A O 1
ATOM 590 N N . GLN A 1 79 ? 23.408 -3.190 -32.196 1.00 67.19 79 GLN A N 1
ATOM 591 C CA . GLN A 1 79 ? 23.548 -1.825 -32.718 1.00 67.19 79 GLN A CA 1
ATOM 592 C C . GLN A 1 79 ? 24.763 -1.066 -32.143 1.00 67.19 79 GLN A C 1
ATOM 594 O O . GLN A 1 79 ? 24.908 0.121 -32.403 1.00 67.19 79 GLN A O 1
ATOM 599 N N . HIS A 1 80 ? 25.664 -1.752 -31.422 1.00 64.06 80 HIS A N 1
ATOM 600 C CA . HIS A 1 80 ? 26.895 -1.219 -30.806 1.00 64.06 80 HIS A CA 1
ATOM 601 C C . HIS A 1 80 ? 26.720 -0.207 -29.653 1.00 64.06 80 HIS A C 1
ATOM 603 O O . HIS A 1 80 ? 27.728 0.271 -29.130 1.00 64.06 80 HIS A O 1
ATOM 609 N N . ASP A 1 81 ? 25.504 0.047 -29.157 1.00 67.44 81 ASP A N 1
ATOM 610 C CA . ASP A 1 81 ? 25.274 0.963 -28.023 1.00 67.44 81 ASP A CA 1
ATOM 611 C C . ASP A 1 81 ? 25.039 0.216 -26.695 1.00 67.44 81 ASP A C 1
ATOM 613 O O . ASP A 1 81 ? 23.985 0.255 -26.055 1.00 67.44 81 ASP A O 1
ATOM 617 N N . LEU A 1 82 ? 26.068 -0.524 -26.274 1.00 69.19 82 LEU A N 1
ATOM 618 C CA . LEU A 1 82 ? 26.074 -1.340 -25.051 1.00 69.19 82 LEU A CA 1
ATOM 619 C C . LEU A 1 82 ? 25.795 -0.528 -23.777 1.00 69.19 82 LEU A C 1
ATOM 621 O O . LEU A 1 82 ? 25.210 -1.042 -22.822 1.00 69.19 82 LEU A O 1
ATOM 625 N N . PHE A 1 83 ? 26.242 0.727 -23.734 1.00 68.06 83 PHE A N 1
ATOM 626 C CA . PHE A 1 83 ? 26.153 1.541 -22.526 1.00 68.06 83 PHE A CA 1
ATOM 627 C C . PHE A 1 83 ? 24.709 2.006 -22.276 1.00 68.06 83 PHE A C 1
ATOM 629 O O . PHE A 1 83 ? 24.260 1.983 -21.126 1.00 68.06 83 PHE A O 1
ATOM 636 N N . LEU A 1 84 ? 23.955 2.356 -23.325 1.00 68.75 84 LEU A N 1
ATOM 637 C CA . LEU A 1 84 ? 22.535 2.701 -23.213 1.00 68.75 84 LEU A CA 1
ATOM 638 C C . LEU A 1 84 ? 21.706 1.525 -22.682 1.00 68.75 84 LEU A C 1
ATOM 640 O O . LEU A 1 84 ? 20.961 1.683 -21.709 1.00 68.75 84 LEU A O 1
ATOM 644 N N . GLY A 1 85 ? 21.925 0.325 -23.223 1.00 70.25 85 GLY A N 1
ATOM 645 C CA . GLY A 1 85 ? 21.234 -0.875 -22.757 1.00 70.25 85 GLY A CA 1
ATOM 646 C C . GLY A 1 85 ? 21.512 -1.190 -21.278 1.00 70.25 85 GLY A C 1
ATOM 647 O O . GLY A 1 85 ? 20.597 -1.549 -20.532 1.00 70.25 85 GLY A O 1
ATOM 648 N N . ILE A 1 86 ? 22.755 -1.004 -20.805 1.00 74.38 86 ILE A N 1
ATOM 649 C CA . ILE A 1 86 ? 23.111 -1.193 -19.384 1.00 74.38 86 ILE A CA 1
ATOM 650 C C . ILE A 1 86 ? 22.337 -0.212 -18.495 1.00 74.38 86 ILE A C 1
ATOM 652 O O . ILE A 1 86 ? 21.812 -0.607 -17.451 1.00 74.38 86 ILE A O 1
ATOM 656 N N . VAL A 1 87 ? 22.235 1.055 -18.905 1.00 71.94 87 VAL A N 1
ATOM 657 C CA . VAL A 1 87 ? 21.492 2.086 -18.168 1.00 71.94 87 VAL A CA 1
ATOM 658 C C . VAL A 1 87 ? 20.004 1.740 -18.069 1.00 71.94 87 VAL A C 1
ATOM 660 O O . VAL A 1 87 ? 19.427 1.821 -16.981 1.00 71.94 87 VAL A O 1
ATOM 663 N N . VAL A 1 88 ? 19.383 1.307 -19.169 1.00 74.56 88 VAL A N 1
ATOM 664 C CA . VAL A 1 88 ? 17.963 0.920 -19.200 1.00 74.56 88 VAL A CA 1
ATOM 665 C C . VAL A 1 88 ? 17.694 -0.266 -18.270 1.00 74.56 88 VAL A C 1
ATOM 667 O O . VAL A 1 88 ? 16.742 -0.232 -17.484 1.00 74.56 88 VAL A O 1
ATOM 670 N N . VAL A 1 89 ? 18.557 -1.286 -18.288 1.00 78.69 89 VAL A N 1
ATOM 671 C CA . VAL A 1 89 ? 18.455 -2.436 -17.375 1.00 78.69 89 VAL A CA 1
ATOM 672 C C . VAL A 1 89 ? 18.643 -2.007 -15.919 1.00 78.69 89 VAL A C 1
ATOM 674 O O . VAL A 1 89 ? 17.891 -2.452 -15.053 1.00 78.69 89 VAL A O 1
ATOM 677 N N . LEU A 1 90 ? 19.589 -1.113 -15.625 1.00 79.12 90 LEU A N 1
ATOM 678 C CA . LEU A 1 90 ? 19.811 -0.624 -14.264 1.00 79.12 90 LEU A CA 1
ATOM 679 C C . LEU A 1 90 ? 18.579 0.116 -13.723 1.00 79.12 90 LEU A C 1
ATOM 681 O O . LEU A 1 90 ? 18.145 -0.153 -12.601 1.00 79.12 90 LEU A O 1
ATOM 685 N N . VAL A 1 91 ? 17.977 1.001 -14.523 1.00 77.62 91 VAL A N 1
ATOM 686 C CA . VAL A 1 91 ? 16.733 1.695 -14.154 1.00 77.62 91 VAL A CA 1
ATOM 687 C C . VAL A 1 91 ? 15.613 0.687 -13.909 1.00 77.62 91 VAL A C 1
ATOM 689 O O . VAL A 1 91 ? 14.944 0.753 -12.878 1.00 77.62 91 VAL A O 1
ATOM 692 N N . ALA A 1 92 ? 15.447 -0.294 -14.793 1.00 79.50 92 ALA A N 1
ATOM 693 C CA . ALA A 1 92 ? 14.456 -1.352 -14.639 1.00 79.50 92 ALA A CA 1
ATOM 694 C C . ALA A 1 92 ? 14.634 -2.160 -13.342 1.00 79.50 92 ALA A C 1
ATOM 696 O O . ALA A 1 92 ? 13.658 -2.430 -12.638 1.00 79.50 92 ALA A O 1
ATOM 697 N N . VAL A 1 93 ? 15.875 -2.482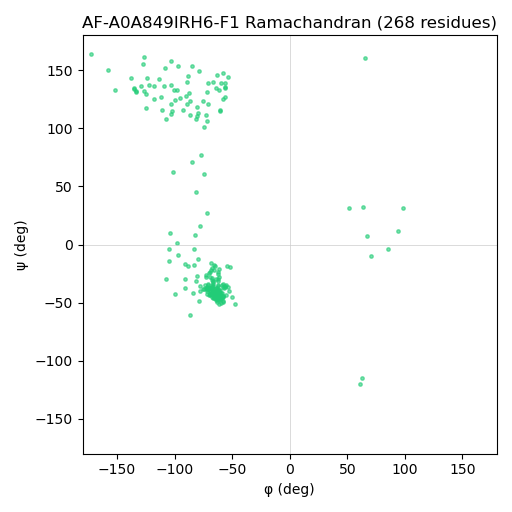 -12.973 1.00 82.44 93 VAL A N 1
ATOM 698 C CA . VAL A 1 93 ? 16.200 -3.175 -11.718 1.00 82.44 93 VAL A CA 1
ATOM 699 C C . VAL A 1 93 ? 15.872 -2.313 -10.499 1.00 82.44 93 VAL A C 1
ATOM 701 O O . VAL A 1 93 ? 15.267 -2.813 -9.552 1.00 82.44 93 VAL A O 1
ATOM 704 N N . VAL A 1 94 ? 16.203 -1.017 -10.511 1.00 81.44 94 VAL A N 1
ATOM 705 C CA . VAL A 1 94 ? 15.858 -0.090 -9.414 1.00 81.44 94 VAL A CA 1
ATOM 706 C C . VAL A 1 94 ? 14.338 0.001 -9.235 1.00 81.44 94 VAL A C 1
ATOM 708 O O . VAL A 1 94 ? 13.815 -0.036 -8.118 1.00 81.44 94 VAL A O 1
ATOM 711 N N . MET A 1 95 ? 13.608 0.057 -10.341 1.00 77.81 95 MET A N 1
ATOM 712 C CA . MET A 1 95 ? 12.150 0.141 -10.370 1.00 77.81 95 MET A CA 1
ATOM 713 C C . MET A 1 95 ? 11.491 -1.137 -9.846 1.00 77.81 95 MET A C 1
ATOM 715 O O . MET A 1 95 ? 10.617 -1.086 -8.979 1.00 77.81 95 MET A O 1
ATOM 719 N N . ALA A 1 96 ? 11.965 -2.299 -10.296 1.00 80.62 96 ALA A N 1
ATOM 720 C CA . ALA A 1 96 ? 11.521 -3.583 -9.772 1.00 80.62 96 ALA A CA 1
ATOM 721 C C . ALA A 1 96 ? 11.861 -3.725 -8.277 1.00 80.62 96 ALA A C 1
ATOM 723 O O . ALA A 1 96 ? 11.012 -4.135 -7.486 1.00 80.62 96 ALA A O 1
ATOM 724 N N . GLY A 1 97 ? 13.069 -3.324 -7.869 1.00 81.75 97 GLY A N 1
ATOM 725 C CA . GLY A 1 97 ? 13.545 -3.396 -6.488 1.00 81.75 97 GLY A CA 1
ATOM 726 C C . GLY A 1 97 ? 12.742 -2.528 -5.519 1.00 81.75 97 GLY A C 1
ATOM 727 O O . GLY A 1 97 ? 12.402 -2.980 -4.426 1.00 81.75 97 GLY A O 1
ATOM 728 N N . THR A 1 98 ? 12.371 -1.309 -5.914 1.00 76.94 98 THR A N 1
ATOM 729 C CA . THR A 1 98 ? 11.522 -0.427 -5.091 1.00 76.94 98 THR A CA 1
ATOM 730 C C . THR A 1 98 ? 10.104 -0.979 -4.931 1.00 76.94 98 THR A C 1
ATOM 732 O O . THR A 1 98 ? 9.583 -1.005 -3.813 1.00 76.94 98 THR A O 1
ATOM 735 N N . ALA A 1 99 ? 9.501 -1.509 -6.000 1.00 75.88 99 ALA A N 1
ATOM 736 C CA . ALA A 1 99 ? 8.203 -2.182 -5.929 1.00 75.88 99 ALA A CA 1
ATOM 737 C C . ALA A 1 99 ? 8.248 -3.431 -5.026 1.00 75.88 99 ALA A C 1
ATOM 739 O O . ALA A 1 99 ? 7.362 -3.647 -4.189 1.00 75.88 99 ALA A O 1
ATOM 740 N N . LEU A 1 100 ? 9.314 -4.227 -5.140 1.00 78.88 100 LEU A N 1
ATOM 741 C CA . LEU A 1 100 ? 9.567 -5.387 -4.286 1.00 78.88 100 LEU A CA 1
ATOM 742 C C . LEU A 1 100 ? 9.773 -4.990 -2.824 1.00 78.88 100 LEU A C 1
ATOM 744 O O . LEU A 1 100 ? 9.186 -5.620 -1.955 1.00 78.88 100 LEU A O 1
ATOM 748 N N . SER A 1 101 ? 10.521 -3.925 -2.538 1.00 77.81 101 SER A N 1
ATOM 749 C CA . SER A 1 101 ? 10.776 -3.447 -1.170 1.00 77.81 101 SER A CA 1
ATOM 750 C C . SER A 1 101 ? 9.487 -3.098 -0.414 1.00 77.81 101 SER A C 1
ATOM 752 O O . SER A 1 101 ? 9.360 -3.372 0.778 1.00 77.81 101 SER A O 1
ATOM 754 N N . ILE A 1 102 ? 8.478 -2.573 -1.116 1.00 76.25 102 ILE A N 1
ATOM 755 C CA . ILE A 1 102 ? 7.167 -2.262 -0.526 1.00 76.25 102 ILE A CA 1
ATOM 756 C C . ILE A 1 102 ? 6.320 -3.529 -0.352 1.00 76.25 102 ILE A C 1
ATOM 758 O O . ILE A 1 102 ? 5.623 -3.684 0.652 1.00 76.25 102 ILE A O 1
ATOM 762 N N . THR A 1 103 ? 6.363 -4.443 -1.326 1.00 77.69 103 THR A N 1
ATOM 763 C CA . THR A 1 103 ? 5.420 -5.571 -1.378 1.00 77.69 103 THR A CA 1
ATOM 764 C C . THR A 1 103 ? 5.925 -6.828 -0.662 1.00 77.69 103 THR A C 1
ATOM 766 O O . THR A 1 103 ? 5.129 -7.589 -0.114 1.00 77.69 103 THR A O 1
ATOM 769 N N . ALA A 1 104 ? 7.240 -7.045 -0.612 1.00 76.62 104 ALA A N 1
ATOM 770 C CA . ALA A 1 104 ? 7.883 -8.195 0.020 1.00 76.62 104 ALA A CA 1
ATOM 771 C C . ALA A 1 104 ? 7.592 -8.328 1.527 1.00 76.62 104 ALA A C 1
ATOM 773 O O . ALA A 1 104 ? 7.162 -9.412 1.931 1.00 76.62 104 ALA A O 1
ATOM 774 N N . PRO A 1 105 ? 7.746 -7.286 2.375 1.00 76.50 105 PRO A N 1
ATOM 775 C CA . PRO A 1 105 ? 7.448 -7.421 3.801 1.00 76.50 105 PRO A CA 1
ATOM 776 C C . PRO A 1 105 ? 5.969 -7.746 4.038 1.00 76.50 105 PRO A C 1
ATOM 778 O O . PRO A 1 105 ? 5.655 -8.614 4.848 1.00 76.50 105 PRO A O 1
ATOM 781 N N . ALA A 1 106 ? 5.064 -7.133 3.269 1.00 74.69 106 ALA A N 1
ATOM 782 C CA . ALA A 1 106 ? 3.632 -7.414 3.334 1.00 74.69 106 ALA A CA 1
ATOM 783 C C . ALA A 1 106 ? 3.275 -8.834 2.858 1.00 74.69 106 ALA A C 1
ATOM 785 O O . ALA A 1 106 ? 2.354 -9.459 3.378 1.00 74.69 106 ALA A O 1
ATOM 786 N N . PHE A 1 107 ? 3.999 -9.373 1.876 1.00 80.81 107 PHE A N 1
ATOM 787 C CA . PHE A 1 107 ? 3.813 -10.749 1.421 1.00 80.81 107 PHE A CA 1
ATOM 788 C C . PHE A 1 107 ? 4.261 -11.770 2.470 1.00 80.81 107 PHE A C 1
ATOM 790 O O . PHE A 1 107 ? 3.566 -12.761 2.709 1.00 80.81 107 PHE A O 1
ATOM 797 N N . LEU A 1 108 ? 5.408 -11.527 3.111 1.00 81.06 108 LEU A N 1
ATOM 798 C CA . LEU A 1 108 ? 5.929 -12.391 4.168 1.00 81.06 108 LEU A CA 1
ATOM 799 C C . LEU A 1 108 ? 4.976 -12.429 5.368 1.00 81.06 108 LEU A C 1
ATOM 801 O O . LEU A 1 108 ? 4.650 -13.518 5.848 1.00 81.06 108 LEU A O 1
ATOM 805 N N . THR A 1 109 ? 4.453 -11.274 5.791 1.00 80.25 109 THR A N 1
ATOM 806 C CA . THR A 1 109 ? 3.448 -11.205 6.863 1.00 80.25 109 THR A CA 1
ATOM 807 C C . THR A 1 109 ? 2.132 -11.862 6.453 1.00 80.25 109 THR A C 1
ATOM 809 O O . THR A 1 109 ? 1.610 -12.677 7.210 1.00 80.25 109 THR A O 1
ATOM 812 N N . ALA A 1 110 ? 1.644 -11.633 5.227 1.00 81.31 110 ALA A N 1
ATOM 813 C CA . ALA A 1 110 ? 0.446 -12.300 4.704 1.00 81.31 110 ALA A CA 1
ATOM 814 C C . ALA A 1 110 ? 0.574 -13.832 4.690 1.00 81.31 110 ALA A C 1
ATOM 816 O O . ALA A 1 110 ? -0.403 -14.550 4.918 1.00 81.31 110 ALA A O 1
ATOM 817 N N . ARG A 1 111 ? 1.771 -14.355 4.398 1.00 81.81 111 ARG A N 1
ATOM 818 C CA . ARG A 1 111 ? 2.040 -15.798 4.386 1.00 81.81 111 ARG A CA 1
ATOM 819 C C . ARG A 1 111 ? 2.067 -16.384 5.798 1.00 81.81 111 ARG A C 1
ATOM 821 O O . ARG A 1 111 ? 1.590 -17.505 5.975 1.00 81.81 111 ARG A O 1
ATOM 828 N N . GLY A 1 112 ? 2.591 -15.640 6.774 1.00 79.56 112 GLY A N 1
ATOM 829 C CA . GLY A 1 112 ? 2.515 -15.992 8.196 1.00 79.56 112 GLY A CA 1
ATOM 830 C C . GLY A 1 112 ? 1.074 -16.005 8.708 1.00 79.56 112 GLY A C 1
ATOM 831 O O . GLY A 1 112 ? 0.652 -16.967 9.343 1.00 79.56 112 GLY A O 1
ATOM 832 N N . ASP A 1 113 ? 0.285 -15.008 8.313 1.00 79.88 113 ASP A N 1
ATOM 833 C CA . ASP A 1 113 ? -1.120 -14.851 8.699 1.00 79.88 113 ASP A CA 1
ATOM 834 C C . ASP A 1 113 ? -2.029 -15.989 8.236 1.00 79.88 113 ASP A C 1
ATOM 836 O O . ASP A 1 113 ? -2.995 -16.319 8.913 1.00 79.88 113 ASP A O 1
ATOM 840 N N . ARG A 1 114 ? -1.714 -16.645 7.112 1.00 76.62 114 ARG A N 1
ATOM 841 C CA . ARG A 1 114 ? -2.461 -17.837 6.669 1.00 76.62 114 ARG A CA 1
ATOM 842 C C . ARG A 1 114 ? -2.306 -19.037 7.603 1.00 76.62 114 ARG A C 1
ATOM 844 O O . ARG A 1 114 ? -3.113 -19.955 7.523 1.00 76.62 114 ARG A O 1
ATOM 851 N N . LYS A 1 115 ? -1.244 -19.066 8.409 1.00 77.75 115 LYS A N 1
ATOM 852 C CA . LYS A 1 115 ? -0.925 -20.168 9.326 1.00 77.75 115 LYS A CA 1
ATOM 853 C C . LYS A 1 115 ? -1.231 -19.830 10.784 1.00 77.75 115 LYS A C 1
ATOM 855 O O . LYS A 1 115 ? -1.201 -20.726 11.617 1.00 77.75 115 LYS A O 1
ATOM 860 N N . ALA A 1 116 ? -1.458 -18.557 11.090 1.00 81.94 116 ALA A N 1
ATOM 861 C CA . ALA A 1 116 ? -1.678 -18.086 12.445 1.00 81.94 116 ALA A CA 1
ATOM 862 C C . ALA A 1 116 ? -3.163 -18.151 12.818 1.00 81.94 116 ALA A C 1
ATOM 864 O O . ALA A 1 116 ? -4.038 -17.897 11.988 1.00 81.94 116 ALA A O 1
ATOM 865 N N . GLU A 1 117 ? -3.446 -18.453 14.084 1.00 80.56 117 GLU A N 1
ATOM 866 C CA . GLU A 1 117 ? -4.813 -18.411 14.592 1.00 80.56 117 GLU A CA 1
ATOM 867 C C . GLU A 1 117 ? -5.314 -16.960 14.719 1.00 80.56 117 GLU A C 1
ATOM 869 O O . GLU A 1 117 ? -4.562 -16.076 15.152 1.00 80.56 117 GLU A O 1
ATOM 874 N N . PRO A 1 118 ? -6.581 -16.681 14.355 1.00 84.50 118 PRO A N 1
ATOM 875 C CA . PRO A 1 118 ? -7.160 -15.354 14.508 1.00 84.50 118 PRO A CA 1
ATOM 876 C C . PRO A 1 118 ? -7.263 -14.950 15.982 1.00 84.50 118 PRO A C 1
ATOM 878 O O . PRO A 1 118 ? -7.757 -15.698 16.826 1.00 84.50 118 PRO A O 1
ATOM 881 N N . ARG A 1 119 ? -6.866 -13.715 16.292 1.00 86.44 119 ARG A N 1
ATOM 882 C CA . ARG A 1 119 ? -6.991 -13.134 17.628 1.00 86.44 119 ARG A CA 1
ATOM 883 C C . ARG A 1 119 ? -8.369 -12.501 17.786 1.00 86.44 119 ARG A C 1
ATOM 885 O O . ARG A 1 119 ? -8.736 -11.600 17.033 1.00 86.44 119 ARG A O 1
ATOM 892 N N . ASN A 1 120 ? -9.115 -12.937 18.796 1.00 86.00 120 ASN A N 1
ATOM 893 C CA . ASN A 1 120 ? -10.385 -12.321 19.171 1.00 86.00 120 ASN A CA 1
ATOM 894 C C . ASN A 1 120 ? -10.143 -11.210 20.192 1.00 86.00 120 ASN A C 1
ATOM 896 O O . ASN A 1 120 ? -9.600 -11.441 21.271 1.00 86.00 120 ASN A O 1
ATOM 900 N N . LEU A 1 121 ? -10.554 -9.999 19.842 1.00 85.25 121 LEU A N 1
ATOM 901 C CA . LEU A 1 121 ? -10.423 -8.797 20.648 1.00 85.25 121 LEU A CA 1
ATOM 902 C C . LEU A 1 121 ? -11.811 -8.263 20.959 1.00 85.25 121 LEU A C 1
ATOM 904 O O . LEU A 1 121 ? -12.674 -8.223 20.090 1.00 85.25 121 LEU A O 1
ATOM 908 N N . GLN A 1 122 ? -12.039 -7.851 22.199 1.00 86.44 122 GLN A N 1
ATOM 909 C CA . GLN A 1 122 ? -13.303 -7.251 22.612 1.00 86.44 122 GLN A CA 1
ATOM 910 C C . GLN A 1 122 ? -13.004 -6.023 23.454 1.00 86.44 122 GLN A C 1
ATOM 912 O O . GLN A 1 122 ? -12.144 -6.067 24.336 1.00 86.44 122 GLN A O 1
ATOM 917 N N . GLY A 1 123 ? -13.705 -4.927 23.177 1.00 85.31 123 GLY A N 1
ATOM 918 C CA . GLY A 1 123 ? -13.453 -3.690 23.893 1.00 85.31 123 GLY A CA 1
ATOM 919 C C . GLY A 1 123 ? -14.442 -2.574 23.590 1.00 85.31 123 GLY A C 1
ATOM 920 O O . GLY A 1 123 ? -15.18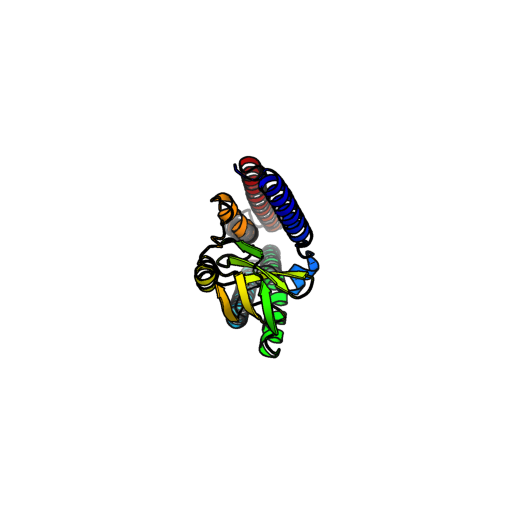9 -2.641 22.606 1.00 85.31 123 GLY A O 1
ATOM 921 N N . PRO A 1 124 ? -14.472 -1.537 24.443 1.00 83.00 124 PRO A N 1
ATOM 922 C CA . PRO A 1 124 ? -15.245 -0.345 24.170 1.00 83.00 124 PRO A CA 1
ATOM 923 C C . PRO A 1 124 ? -14.661 0.398 22.966 1.00 83.00 124 PRO A C 1
ATOM 925 O O . PRO A 1 124 ? -13.443 0.517 22.798 1.00 83.00 124 PRO A O 1
ATOM 928 N N . LEU A 1 125 ? -15.561 0.905 22.130 1.00 81.31 125 LEU A N 1
ATOM 929 C CA . LEU A 1 125 ? -15.224 1.733 20.986 1.00 81.31 125 LEU A CA 1
ATOM 930 C C . LEU A 1 125 ? -14.852 3.139 21.465 1.00 81.31 125 LEU A C 1
ATOM 932 O O . LEU A 1 125 ? -15.642 3.809 22.126 1.00 81.31 125 LEU A O 1
ATOM 936 N N . VAL A 1 126 ? -13.656 3.592 21.106 1.00 79.44 126 VAL A N 1
ATOM 937 C CA . VAL A 1 126 ? -13.127 4.905 21.503 1.00 79.44 126 VAL A CA 1
ATOM 938 C C . VAL A 1 126 ? -13.291 5.927 20.387 1.00 79.44 126 VAL A C 1
ATOM 940 O O . VAL A 1 126 ? -13.629 7.085 20.627 1.00 79.44 126 VAL A O 1
ATOM 943 N N . GLY A 1 127 ? -13.014 5.503 19.156 1.00 74.94 127 GLY A N 1
ATOM 944 C CA . GLY A 1 127 ? -12.897 6.382 18.003 1.00 74.94 127 GLY A CA 1
ATOM 945 C C . GLY A 1 127 ? -13.118 5.615 16.710 1.00 74.94 127 GLY A C 1
ATOM 946 O O . GLY A 1 127 ? -12.861 4.420 16.631 1.00 74.94 127 GLY A O 1
ATOM 947 N N . ALA A 1 128 ? -13.636 6.295 15.699 1.00 75.56 128 ALA A N 1
ATOM 948 C CA . ALA A 1 128 ? -13.923 5.719 14.401 1.00 75.56 128 ALA A CA 1
ATOM 949 C C . ALA A 1 128 ? -13.806 6.845 13.371 1.00 75.56 128 ALA A C 1
ATOM 951 O O . ALA A 1 128 ? -14.299 7.953 13.585 1.00 75.56 128 ALA A O 1
ATOM 952 N N . SER A 1 129 ? -13.105 6.574 12.278 1.00 76.38 129 SER A N 1
ATOM 953 C CA . SER A 1 129 ? -12.862 7.500 11.179 1.00 76.38 129 SER A CA 1
ATOM 954 C C . SER A 1 129 ? -13.076 6.776 9.856 1.00 76.38 129 SER A C 1
ATOM 956 O O . SER A 1 129 ? -12.540 5.690 9.650 1.00 76.38 129 SER A O 1
ATOM 958 N N . ARG A 1 130 ? -13.799 7.404 8.921 1.00 75.44 130 ARG A N 1
ATOM 959 C CA . ARG A 1 130 ? -13.946 6.895 7.543 1.00 75.44 130 ARG A CA 1
ATOM 960 C C . ARG A 1 130 ? -12.640 6.909 6.750 1.00 75.44 130 ARG A C 1
ATOM 962 O O . ARG A 1 130 ? -12.560 6.256 5.711 1.00 75.44 130 ARG A O 1
ATOM 969 N N . ILE A 1 131 ? -11.647 7.673 7.205 1.00 71.06 131 ILE A N 1
ATOM 970 C CA . ILE A 1 131 ? -10.325 7.755 6.588 1.00 71.06 131 ILE A CA 1
ATOM 971 C C . ILE A 1 131 ? -9.342 6.896 7.373 1.00 71.06 131 ILE A C 1
ATOM 973 O O . ILE A 1 131 ? -9.243 7.031 8.597 1.00 71.06 131 ILE A O 1
ATOM 977 N N . SER A 1 132 ? -8.572 6.092 6.641 1.00 72.56 132 SER A N 1
ATOM 978 C CA . SER A 1 132 ? -7.373 5.426 7.136 1.00 72.56 132 SER A CA 1
ATOM 979 C C . SER A 1 132 ? -6.161 5.717 6.237 1.00 72.56 132 SER A C 1
ATOM 981 O O . SER A 1 132 ? -6.346 6.114 5.084 1.00 72.56 132 SER A O 1
ATOM 983 N N . PRO A 1 133 ? -4.927 5.503 6.733 1.00 68.75 133 PRO A N 1
ATOM 984 C CA . PRO A 1 133 ? -3.707 5.595 5.927 1.00 68.75 133 PRO A CA 1
ATOM 985 C C . PRO A 1 133 ? -3.646 4.598 4.759 1.00 68.75 133 PRO A C 1
ATOM 987 O O . PRO A 1 133 ? -2.905 4.827 3.808 1.00 68.75 133 PRO A O 1
ATOM 990 N N . THR A 1 134 ? -4.414 3.503 4.812 1.00 72.06 134 THR A N 1
ATOM 991 C CA . THR A 1 134 ? -4.578 2.597 3.670 1.00 72.06 134 THR A CA 1
ATOM 992 C C . THR A 1 134 ? -5.773 3.049 2.836 1.00 72.06 134 THR A C 1
ATOM 994 O O . THR A 1 134 ? -6.881 3.194 3.369 1.00 72.06 134 THR A O 1
ATOM 997 N N . PRO A 1 135 ? -5.609 3.234 1.516 1.00 70.06 135 PRO A N 1
ATOM 998 C CA . PRO A 1 135 ? -6.719 3.593 0.649 1.00 70.06 135 PRO A CA 1
ATOM 999 C C . PRO A 1 135 ? -7.872 2.601 0.806 1.00 70.06 135 PRO A C 1
ATOM 1001 O O . PRO A 1 135 ? -7.652 1.403 0.959 1.00 70.06 135 PRO A O 1
ATOM 1004 N N . THR A 1 136 ? -9.109 3.092 0.731 1.00 75.75 136 THR A N 1
ATOM 1005 C CA . THR A 1 136 ? -10.363 2.305 0.798 1.00 75.75 136 THR A CA 1
ATOM 1006 C C . THR A 1 136 ? -10.741 1.700 2.159 1.00 75.75 136 THR A C 1
ATOM 1008 O O . THR A 1 136 ? -11.891 1.288 2.317 1.00 75.75 136 THR A O 1
ATOM 1011 N N . LEU A 1 137 ? -9.857 1.727 3.163 1.00 82.38 137 LEU A N 1
ATOM 1012 C CA . LEU A 1 137 ? -10.160 1.281 4.528 1.00 82.38 137 LEU A CA 1
ATOM 1013 C C . LEU A 1 137 ? -10.536 2.457 5.446 1.00 82.38 137 LEU A C 1
ATOM 1015 O O . LEU A 1 137 ? -10.126 3.599 5.228 1.00 82.38 137 LEU A O 1
ATOM 1019 N N . ALA A 1 138 ? -11.323 2.156 6.474 1.00 82.00 138 ALA A N 1
ATOM 1020 C CA . ALA A 1 138 ? -11.672 3.035 7.586 1.00 82.00 138 ALA A CA 1
ATOM 1021 C C . ALA A 1 138 ? -10.859 2.646 8.835 1.00 82.00 138 ALA A C 1
ATOM 1023 O O . ALA A 1 138 ? -10.390 1.515 8.937 1.00 82.00 138 ALA A O 1
ATOM 1024 N N . THR A 1 139 ? -10.690 3.558 9.790 1.00 83.12 139 THR A N 1
ATOM 1025 C CA . THR A 1 139 ? -9.954 3.303 11.040 1.00 83.12 139 THR A CA 1
ATOM 1026 C C . THR A 1 139 ? -10.911 3.251 12.220 1.00 83.12 139 THR A C 1
ATOM 1028 O O . THR A 1 139 ? -11.775 4.114 12.364 1.00 83.12 139 THR A O 1
ATOM 1031 N N . ILE A 1 140 ? -10.724 2.278 13.103 1.00 82.50 140 ILE A N 1
ATOM 1032 C CA . ILE A 1 140 ? -11.455 2.131 14.360 1.00 82.50 140 ILE A CA 1
ATOM 1033 C C . ILE A 1 140 ? -10.444 2.019 15.494 1.00 82.50 140 ILE A C 1
ATOM 1035 O O . ILE A 1 140 ? -9.510 1.235 15.410 1.00 82.50 140 ILE A O 1
ATOM 1039 N N . ALA A 1 141 ? -10.645 2.775 16.565 1.00 83.69 141 ALA A N 1
ATOM 1040 C CA . ALA A 1 141 ? -9.888 2.678 17.802 1.00 83.69 141 ALA A CA 1
ATOM 1041 C C . ALA A 1 141 ? -10.722 1.947 18.862 1.00 83.69 141 ALA A C 1
ATOM 1043 O O . ALA A 1 141 ? -11.817 2.400 19.216 1.00 83.69 141 ALA A O 1
ATOM 1044 N N . VAL A 1 142 ? -10.197 0.835 19.372 1.00 83.25 142 VAL A N 1
ATOM 1045 C CA . VAL A 1 142 ? -10.829 0.010 20.411 1.00 83.25 142 VAL A CA 1
ATOM 1046 C C . VAL A 1 142 ? -9.892 -0.095 21.607 1.00 83.25 142 VAL A C 1
ATOM 1048 O O . VAL A 1 142 ? -8.689 -0.297 21.444 1.00 83.25 142 VAL A O 1
ATOM 1051 N N . THR A 1 143 ? -10.430 0.031 22.821 1.00 82.50 143 THR A N 1
ATOM 1052 C CA . THR A 1 143 ? -9.642 -0.225 24.032 1.00 82.50 143 THR A CA 1
ATOM 1053 C C . THR A 1 143 ? -9.551 -1.725 24.270 1.00 82.50 143 THR A C 1
ATOM 1055 O O . THR A 1 143 ? -10.549 -2.365 24.589 1.00 82.50 143 THR A O 1
ATOM 1058 N N . VAL A 1 144 ? -8.354 -2.286 24.153 1.00 81.25 144 VAL A N 1
ATOM 1059 C CA . VAL A 1 144 ? -8.061 -3.688 24.451 1.00 81.25 144 VAL A CA 1
ATOM 1060 C C . VAL A 1 144 ? -7.258 -3.731 25.751 1.00 81.25 144 VAL A C 1
ATOM 1062 O O . VAL A 1 144 ? -6.094 -3.330 25.812 1.00 81.25 144 VAL A O 1
ATOM 1065 N N . GLY A 1 145 ? -7.889 -4.189 26.835 1.00 80.62 145 GLY A N 1
ATOM 1066 C CA . GLY A 1 145 ? -7.275 -4.175 28.164 1.00 80.62 145 GLY A CA 1
ATOM 1067 C C . GLY A 1 145 ? -6.975 -2.748 28.642 1.00 80.62 145 GLY A C 1
ATOM 1068 O O . GLY A 1 145 ? -7.896 -1.969 28.876 1.00 80.62 145 GLY A O 1
ATOM 1069 N N . LYS A 1 146 ? -5.688 -2.405 28.807 1.00 76.00 146 LYS A N 1
ATOM 1070 C CA . LYS A 1 146 ? -5.231 -1.058 29.215 1.00 76.00 146 LYS A CA 1
ATOM 1071 C C . LYS A 1 146 ? -4.805 -0.162 28.041 1.00 76.00 146 LYS A C 1
ATOM 1073 O O . LYS A 1 146 ? -4.577 1.027 28.261 1.00 76.00 146 LYS A O 1
ATOM 1078 N N . ASN A 1 147 ? -4.712 -0.711 26.827 1.00 78.56 147 ASN A N 1
ATOM 1079 C CA . ASN A 1 147 ? -4.196 -0.015 25.648 1.00 78.56 147 ASN A CA 1
ATOM 1080 C C . ASN A 1 147 ? -5.315 0.305 24.656 1.00 78.56 147 ASN A C 1
ATOM 1082 O O . ASN A 1 147 ? -6.318 -0.402 24.582 1.00 78.56 147 ASN A O 1
ATOM 1086 N N . VAL A 1 148 ? -5.137 1.376 23.884 1.00 78.50 148 VAL A N 1
ATOM 1087 C CA . VAL A 1 148 ? -6.036 1.726 22.779 1.00 78.50 148 VAL A CA 1
ATOM 1088 C C . VAL A 1 148 ? -5.354 1.342 21.479 1.00 78.50 148 VAL A C 1
ATOM 1090 O O . VAL A 1 148 ? -4.340 1.927 21.110 1.00 78.50 148 VAL A O 1
ATOM 1093 N N . GLU A 1 149 ? -5.908 0.344 20.801 1.00 79.38 149 GLU A N 1
ATOM 1094 C CA . GLU A 1 149 ? -5.377 -0.176 19.545 1.00 79.38 149 GLU A CA 1
ATOM 1095 C C . GLU A 1 149 ? -6.222 0.338 18.372 1.00 79.38 149 GLU A C 1
ATOM 1097 O O . GLU A 1 149 ? -7.454 0.399 18.446 1.00 79.38 149 GLU A O 1
ATOM 1102 N N . GLN A 1 150 ? -5.551 0.747 17.292 1.00 81.44 150 GLN A N 1
ATOM 1103 C CA . GLN A 1 150 ? -6.193 1.203 16.060 1.00 81.44 150 GLN A CA 1
ATOM 1104 C C . GLN A 1 150 ? -6.185 0.081 15.023 1.00 81.44 150 GLN A C 1
ATOM 1106 O O . GLN A 1 150 ? -5.128 -0.421 14.649 1.00 81.44 150 GLN A O 1
ATOM 1111 N N . PHE A 1 151 ? -7.365 -0.265 14.524 1.00 83.56 151 PHE A N 1
ATOM 1112 C CA . PHE A 1 151 ? -7.577 -1.269 13.492 1.00 83.56 151 PHE A CA 1
ATOM 1113 C C . PHE A 1 151 ? -8.088 -0.626 12.213 1.00 83.56 151 PHE A C 1
ATOM 1115 O O . PHE A 1 151 ? -8.908 0.294 12.241 1.00 83.56 151 PHE A O 1
ATOM 1122 N N . ARG A 1 152 ? -7.629 -1.148 11.077 1.00 84.62 152 ARG A N 1
ATOM 1123 C CA . ARG A 1 152 ? -8.127 -0.770 9.756 1.00 84.62 152 ARG A CA 1
ATOM 1124 C C . ARG A 1 152 ? -9.192 -1.776 9.333 1.00 84.62 152 ARG A C 1
ATOM 1126 O O . ARG A 1 152 ? -8.969 -2.983 9.346 1.00 84.62 152 ARG A O 1
ATOM 1133 N N . VAL A 1 153 ? -10.364 -1.276 8.980 1.00 84.69 153 VAL A N 1
ATOM 1134 C CA . VAL A 1 153 ? -11.556 -2.065 8.664 1.00 84.69 153 VAL A CA 1
ATOM 1135 C C . VAL A 1 153 ? -12.135 -1.676 7.318 1.00 84.69 153 VAL A C 1
ATOM 1137 O O . VAL A 1 153 ? -11.997 -0.548 6.844 1.00 84.69 153 VAL A O 1
ATOM 1140 N N . ARG A 1 154 ? -12.856 -2.614 6.711 1.00 84.88 154 ARG A N 1
ATOM 1141 C CA . ARG A 1 154 ? -13.663 -2.339 5.524 1.00 84.88 154 ARG A CA 1
ATOM 1142 C C . ARG A 1 154 ? -14.770 -1.335 5.847 1.00 84.88 154 ARG A C 1
ATOM 1144 O O . ARG A 1 154 ? -15.354 -1.372 6.930 1.00 84.88 154 ARG A O 1
ATOM 1151 N N . ARG A 1 155 ? -15.109 -0.488 4.872 1.00 80.81 155 ARG A N 1
ATOM 1152 C CA . ARG A 1 155 ? -16.200 0.498 4.992 1.00 80.81 155 ARG A CA 1
ATOM 1153 C C . ARG A 1 155 ? -17.543 -0.147 5.343 1.00 80.81 155 ARG A C 1
ATOM 1155 O O . ARG A 1 155 ? -18.258 0.371 6.187 1.00 80.81 155 ARG A O 1
ATOM 1162 N N . GLU A 1 156 ? -17.804 -1.337 4.808 1.00 82.00 156 GLU A N 1
ATOM 1163 C CA . GLU A 1 156 ? -18.995 -2.140 5.119 1.00 82.00 156 GLU A CA 1
ATOM 1164 C C . GLU A 1 156 ? -19.153 -2.433 6.622 1.00 82.00 156 GLU A C 1
ATOM 1166 O O . GLU A 1 156 ? -20.266 -2.483 7.143 1.00 82.00 156 GLU A O 1
ATOM 1171 N N . PHE A 1 157 ? -18.040 -2.635 7.338 1.00 80.19 157 PHE A N 1
ATOM 1172 C CA . PHE A 1 157 ? -18.057 -2.855 8.784 1.00 80.19 157 PHE A CA 1
ATOM 1173 C C . PHE A 1 157 ? -18.163 -1.544 9.559 1.00 80.19 157 PHE A C 1
ATOM 1175 O O . PHE A 1 157 ? -18.774 -1.519 10.624 1.00 80.19 157 PHE A O 1
ATOM 1182 N N . PHE A 1 158 ? -17.613 -0.459 9.016 1.00 79.50 158 PHE A N 1
ATOM 1183 C CA . PHE A 1 158 ? -17.726 0.874 9.599 1.00 79.50 158 PHE A CA 1
ATOM 1184 C C . PHE A 1 158 ? -19.185 1.351 9.651 1.00 79.50 158 PHE A C 1
ATOM 1186 O O . PHE A 1 158 ? -19.640 1.794 10.704 1.00 79.50 158 PHE A O 1
ATOM 1193 N N . ASP A 1 159 ? -19.956 1.161 8.575 1.00 78.81 159 ASP A N 1
ATOM 1194 C CA . ASP A 1 159 ? -21.364 1.585 8.522 1.00 78.81 159 ASP A CA 1
ATOM 1195 C C . ASP A 1 159 ? -22.234 0.890 9.591 1.00 78.81 159 ASP A C 1
ATOM 1197 O O . ASP A 1 159 ? -23.191 1.472 10.108 1.00 78.81 159 ASP A O 1
ATOM 1201 N N . ARG A 1 160 ? -21.867 -0.331 10.011 1.00 75.56 160 ARG A N 1
ATOM 1202 C CA . ARG A 1 160 ? -22.549 -1.046 11.107 1.00 75.56 160 ARG A CA 1
ATOM 1203 C C . ARG A 1 160 ? -22.335 -0.373 12.469 1.00 75.56 160 ARG A C 1
ATOM 1205 O O . ARG A 1 160 ? -23.206 -0.449 13.336 1.00 75.56 160 ARG A O 1
ATOM 1212 N N . ILE A 1 161 ? -21.207 0.308 12.658 1.00 75.19 161 ILE A N 1
ATOM 1213 C CA . ILE A 1 161 ? -20.744 0.863 13.941 1.00 75.19 161 ILE A CA 1
ATOM 1214 C C . ILE A 1 161 ? -21.221 2.293 14.149 1.00 75.19 161 ILE A C 1
ATOM 1216 O O . ILE A 1 161 ? -21.614 2.644 15.263 1.00 75.19 161 ILE A O 1
ATOM 1220 N N . THR A 1 162 ? -21.265 3.091 13.075 1.00 64.94 162 THR A N 1
ATOM 1221 C CA . THR A 1 162 ? -21.772 4.478 13.077 1.00 64.94 162 THR A CA 1
ATOM 1222 C C . THR A 1 162 ? -23.191 4.582 13.647 1.00 64.94 162 THR A C 1
ATOM 1224 O O . THR A 1 162 ? -23.623 5.630 14.115 1.00 64.94 162 THR A O 1
ATOM 1227 N N . SER A 1 163 ? -23.903 3.460 13.696 1.00 64.88 163 SER A N 1
ATOM 1228 C CA . SER A 1 163 ? -25.257 3.324 14.210 1.00 64.88 163 SER A CA 1
ATOM 1229 C C . SER A 1 163 ? -25.393 3.282 15.755 1.00 64.88 163 SER A C 1
ATOM 1231 O O . SER A 1 163 ? -26.446 2.876 16.263 1.00 64.88 163 SER A O 1
ATOM 1233 N N . GLY A 1 164 ? -24.353 3.697 16.494 1.00 66.56 164 GLY A N 1
ATOM 1234 C CA . GLY A 1 164 ? -24.346 3.831 17.961 1.00 66.56 164 GLY A CA 1
ATOM 1235 C C . GLY A 1 164 ? -23.724 2.653 18.719 1.00 66.56 164 GLY A C 1
ATOM 1236 O O . GLY A 1 164 ? -24.175 2.293 19.807 1.00 66.56 164 GLY A O 1
ATOM 1237 N N . ALA A 1 165 ? -22.729 1.978 18.144 1.00 69.62 165 ALA A N 1
ATOM 1238 C CA . ALA A 1 165 ? -22.029 0.897 18.839 1.00 69.62 165 ALA A CA 1
ATOM 1239 C C . ALA A 1 165 ? -21.131 1.447 19.964 1.00 69.62 165 ALA A C 1
ATOM 1241 O O . ALA A 1 165 ? -20.341 2.360 19.743 1.00 69.62 165 ALA A O 1
ATOM 1242 N N . THR A 1 166 ? -21.225 0.870 21.165 1.00 71.25 166 THR A N 1
ATOM 1243 C CA . THR A 1 166 ? -20.385 1.242 22.321 1.00 71.25 166 THR A CA 1
ATOM 1244 C C . THR A 1 166 ? -19.335 0.189 22.645 1.00 71.25 166 THR A C 1
ATOM 1246 O O . THR A 1 166 ? -18.259 0.533 23.125 1.00 71.25 166 THR A O 1
ATOM 1249 N N . VAL A 1 167 ? -19.613 -1.086 22.354 1.00 81.94 167 VAL A N 1
ATOM 1250 C CA . VAL A 1 167 ? -18.681 -2.204 22.559 1.00 81.94 167 VAL A CA 1
ATOM 1251 C C . VAL A 1 167 ? -18.668 -3.083 21.317 1.00 81.94 167 VAL A C 1
ATOM 1253 O O . VAL A 1 167 ? -19.729 -3.467 20.812 1.00 81.94 167 VAL A O 1
ATOM 1256 N N . VAL A 1 168 ? -17.468 -3.406 20.837 1.00 84.50 168 VAL A N 1
ATOM 1257 C CA . VAL A 1 168 ? -17.247 -4.134 19.585 1.00 84.50 168 VAL A CA 1
ATOM 1258 C C . VAL A 1 168 ? -16.306 -5.313 19.834 1.00 84.50 168 VAL A C 1
ATOM 1260 O O . VAL A 1 168 ? -15.310 -5.190 20.548 1.00 84.50 168 VAL A O 1
ATOM 1263 N N . GLY A 1 169 ? -16.647 -6.459 19.252 1.00 84.94 169 GLY A N 1
ATOM 1264 C CA . GLY A 1 169 ? -15.784 -7.618 19.093 1.00 84.94 169 GLY A CA 1
ATOM 1265 C C . GLY A 1 169 ? -15.167 -7.627 17.696 1.00 84.94 169 GLY A C 1
ATOM 1266 O O . GLY A 1 169 ? -15.852 -7.416 16.695 1.00 84.94 169 GLY A O 1
ATOM 1267 N N . LEU A 1 170 ? -13.863 -7.848 17.625 1.00 86.62 170 LEU A N 1
ATOM 1268 C CA . LEU A 1 170 ? -13.073 -7.898 16.404 1.00 86.62 170 LEU A CA 1
ATOM 1269 C C . LEU A 1 170 ? -12.339 -9.233 16.360 1.00 86.62 170 LEU A C 1
ATOM 1271 O O . LEU A 1 170 ? -11.645 -9.590 17.309 1.00 86.62 170 LEU A O 1
ATOM 1275 N N . THR A 1 171 ? -12.439 -9.940 15.243 1.00 86.81 171 THR A N 1
ATOM 1276 C CA . THR A 1 171 ? -11.566 -11.083 14.958 1.00 86.81 171 THR A CA 1
ATOM 1277 C C . THR A 1 171 ? -10.507 -10.617 13.977 1.00 86.81 171 THR A C 1
ATOM 1279 O O . THR A 1 171 ? -10.831 -10.212 12.858 1.00 86.81 171 THR A O 1
ATOM 1282 N N . VAL A 1 172 ? -9.251 -10.608 14.416 1.00 87.25 172 VAL A N 1
ATOM 1283 C CA . VAL A 1 172 ? -8.139 -9.947 13.728 1.00 87.25 172 VAL A CA 1
ATOM 1284 C C . VAL A 1 172 ? -7.016 -10.938 13.447 1.00 87.25 172 VAL A C 1
ATOM 1286 O O . VAL A 1 172 ? -6.724 -11.818 14.251 1.00 87.25 172 VAL A O 1
ATOM 1289 N N . THR A 1 173 ? -6.365 -10.784 12.300 1.00 85.06 173 THR A N 1
ATOM 1290 C CA . THR A 1 173 ? -5.198 -11.593 11.916 1.00 85.06 173 THR A CA 1
ATOM 1291 C C . THR A 1 173 ? -3.923 -10.937 12.474 1.00 85.06 173 THR A C 1
ATOM 1293 O O . THR A 1 173 ? -3.783 -9.724 12.312 1.00 85.06 173 THR A O 1
ATOM 1296 N N . PRO A 1 174 ? -3.023 -11.665 13.162 1.00 79.00 174 PRO A N 1
ATOM 1297 C CA . PRO A 1 174 ? -1.999 -11.056 14.022 1.00 79.00 174 PRO A CA 1
ATOM 1298 C C . PRO A 1 174 ? -0.877 -10.286 13.304 1.00 79.00 174 PRO A C 1
ATOM 1300 O O . PRO A 1 174 ? -0.273 -9.412 13.917 1.00 79.00 174 PRO A O 1
ATOM 1303 N N . GLY A 1 175 ? -0.574 -10.583 12.040 1.00 79.38 175 GLY A N 1
ATOM 1304 C CA . GLY A 1 175 ? 0.488 -9.926 11.274 1.00 79.38 175 GLY A CA 1
ATOM 1305 C C . GLY A 1 175 ? 0.022 -8.649 10.579 1.00 79.38 175 GLY A C 1
ATOM 1306 O O . GLY A 1 175 ? 0.544 -7.570 10.849 1.00 79.38 175 GLY A O 1
ATOM 1307 N N . LEU A 1 176 ? -0.966 -8.757 9.685 1.00 76.12 176 LEU A N 1
ATOM 1308 C CA . LEU A 1 176 ? -1.501 -7.633 8.903 1.00 76.12 176 LEU A CA 1
ATOM 1309 C C . LEU A 1 176 ? -2.557 -6.809 9.648 1.00 76.12 176 LEU A C 1
ATOM 1311 O O . LEU A 1 176 ? -3.074 -5.847 9.080 1.00 76.12 176 LEU A O 1
ATOM 1315 N N . ASN A 1 177 ? -2.948 -7.198 10.866 1.00 82.94 177 ASN A N 1
ATOM 1316 C CA . ASN A 1 177 ? -4.077 -6.610 11.596 1.00 82.94 177 ASN A CA 1
ATOM 1317 C C . ASN A 1 177 ? -5.374 -6.563 10.766 1.00 82.94 177 ASN A C 1
ATOM 1319 O O . ASN A 1 177 ? -6.204 -5.664 10.915 1.00 82.94 177 ASN A O 1
ATOM 1323 N N . TYR A 1 178 ? -5.554 -7.539 9.869 1.00 83.88 178 TYR A N 1
ATOM 1324 C CA . TYR A 1 178 ? -6.752 -7.643 9.046 1.00 83.88 178 TYR A CA 1
ATOM 1325 C C . TYR A 1 178 ? -7.942 -8.069 9.901 1.00 83.88 178 TYR A C 1
ATOM 1327 O O . TYR A 1 178 ? -7.927 -9.158 10.481 1.00 83.88 178 TYR A O 1
ATOM 1335 N N . VAL A 1 179 ? -8.980 -7.232 9.936 1.00 83.38 179 VAL A N 1
ATOM 1336 C CA . VAL A 1 179 ? -10.244 -7.532 10.614 1.00 83.38 179 VAL A CA 1
ATOM 1337 C C . VAL A 1 179 ? -11.103 -8.429 9.723 1.00 83.38 179 VAL A C 1
ATOM 1339 O O . VAL A 1 179 ? -11.615 -7.994 8.690 1.00 83.38 179 VAL A O 1
ATOM 1342 N N . GLN A 1 180 ? -11.267 -9.684 10.137 1.00 82.06 180 GLN A N 1
ATOM 1343 C CA . GLN A 1 180 ? -12.065 -10.692 9.438 1.00 82.06 180 GLN A CA 1
ATOM 1344 C C . GLN A 1 180 ? -13.555 -10.494 9.700 1.00 82.06 180 GLN A C 1
ATOM 1346 O O . GLN A 1 180 ? -14.359 -10.459 8.769 1.00 82.06 180 GLN A O 1
ATOM 1351 N N . THR A 1 181 ? -13.913 -10.332 10.973 1.00 83.44 181 THR A N 1
ATOM 1352 C CA . THR A 1 181 ? -15.295 -10.153 11.413 1.00 83.44 181 THR A CA 1
ATOM 1353 C C . THR A 1 181 ? -15.383 -9.082 12.480 1.00 83.44 181 THR A C 1
ATOM 1355 O O . THR A 1 181 ? -14.512 -8.960 13.344 1.00 83.44 181 THR A O 1
ATOM 1358 N N . LEU A 1 182 ? -16.470 -8.318 12.412 1.00 84.50 182 LEU A N 1
ATOM 1359 C CA . LEU A 1 182 ? -16.799 -7.273 13.363 1.00 84.50 182 LEU A CA 1
ATOM 1360 C C . LEU A 1 182 ? -18.191 -7.538 13.929 1.00 84.50 182 LEU A C 1
ATOM 1362 O O . LEU A 1 182 ? -19.180 -7.534 13.192 1.00 84.50 182 LEU A O 1
ATOM 1366 N N . THR A 1 183 ? -18.259 -7.770 15.235 1.00 83.38 183 THR A N 1
ATOM 1367 C CA . THR A 1 183 ? -19.495 -8.023 15.971 1.00 83.38 183 THR A CA 1
ATOM 1368 C C . THR A 1 183 ? -19.776 -6.855 16.906 1.00 83.38 183 THR A C 1
ATOM 1370 O O . THR A 1 183 ? -18.932 -6.432 17.689 1.00 83.38 183 THR A O 1
ATOM 1373 N N . VAL A 1 184 ? -20.973 -6.282 16.823 1.00 82.19 184 VAL A N 1
ATOM 1374 C CA . VAL A 1 184 ? -21.391 -5.233 17.760 1.00 82.19 184 VAL A CA 1
ATOM 1375 C C . VAL A 1 184 ? -21.992 -5.925 18.977 1.00 82.19 184 VAL A C 1
ATOM 1377 O O . VAL A 1 184 ? -23.048 -6.541 18.872 1.00 82.19 184 VAL A O 1
ATOM 1380 N N . ILE A 1 185 ? -21.308 -5.845 20.118 1.00 80.69 185 ILE A N 1
ATOM 1381 C CA . ILE A 1 185 ? -21.710 -6.526 21.360 1.00 80.69 185 ILE A CA 1
ATOM 1382 C C . ILE A 1 185 ? -22.743 -5.685 22.109 1.00 80.69 185 ILE A C 1
ATOM 1384 O O . ILE A 1 185 ? -23.727 -6.205 22.630 1.00 80.69 185 ILE A O 1
ATOM 1388 N N . ARG A 1 186 ? -22.535 -4.364 22.157 1.00 77.19 186 ARG A N 1
ATOM 1389 C CA . ARG A 1 186 ? -23.465 -3.432 22.796 1.00 77.19 186 ARG A CA 1
ATOM 1390 C C . ARG A 1 186 ? -23.708 -2.232 21.899 1.00 77.19 186 ARG A C 1
ATOM 1392 O O . ARG A 1 186 ? -22.770 -1.614 21.391 1.00 77.19 186 ARG A O 1
ATOM 1399 N N . ARG A 1 187 ? -24.985 -1.896 21.744 1.00 71.88 187 ARG A N 1
ATOM 1400 C CA . ARG A 1 187 ? -25.455 -0.734 20.999 1.00 71.88 187 ARG A CA 1
ATOM 1401 C C . ARG A 1 187 ? -2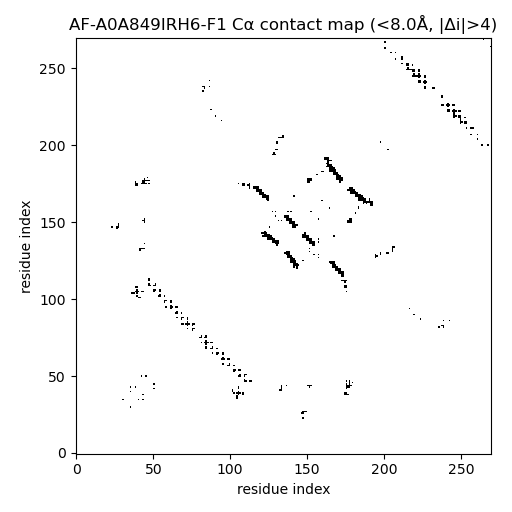6.190 0.188 21.952 1.00 71.88 187 ARG A C 1
ATOM 1403 O O . ARG A 1 187 ? -27.113 -0.246 22.635 1.00 71.88 187 ARG A O 1
ATOM 1410 N N . ASP A 1 188 ? -25.768 1.438 21.998 1.00 67.62 188 ASP A N 1
ATOM 1411 C CA . ASP A 1 188 ? -26.462 2.481 22.730 1.00 67.62 188 ASP A CA 1
ATOM 1412 C C . ASP A 1 188 ? -27.057 3.457 21.715 1.00 67.62 188 ASP A C 1
ATOM 1414 O O . ASP A 1 188 ? -26.339 4.109 20.959 1.00 67.62 188 ASP A O 1
ATOM 1418 N N . ARG A 1 189 ? -28.391 3.539 21.671 1.00 56.25 189 ARG A N 1
ATOM 1419 C CA . ARG A 1 189 ? -29.105 4.408 20.720 1.00 56.25 189 ARG A CA 1
ATOM 1420 C C . ARG A 1 189 ? -28.829 5.894 20.974 1.00 56.25 189 ARG A C 1
ATOM 1422 O O . ARG A 1 189 ? -29.056 6.702 20.081 1.00 56.25 189 ARG A O 1
ATOM 1429 N N . MET A 1 190 ? -28.343 6.245 22.166 1.00 50.88 190 MET A N 1
ATOM 1430 C CA . MET A 1 190 ? -28.050 7.623 22.570 1.00 50.88 190 MET A CA 1
ATOM 1431 C C . MET A 1 190 ? -26.606 8.042 22.257 1.00 50.88 190 MET A C 1
ATOM 1433 O O . MET A 1 190 ? -26.302 9.235 22.222 1.00 50.88 190 MET A O 1
ATOM 1437 N N . ALA A 1 191 ? -25.711 7.085 21.996 1.00 55.38 191 ALA A N 1
ATOM 1438 C CA . ALA A 1 191 ? -24.318 7.349 21.661 1.00 55.38 191 ALA A CA 1
ATOM 1439 C C . ALA A 1 191 ? -24.174 7.624 20.155 1.00 55.38 191 ALA A C 1
ATOM 1441 O O . ALA A 1 191 ? -23.644 6.809 19.403 1.00 55.38 191 ALA A O 1
ATOM 1442 N N . VAL A 1 192 ? -24.655 8.782 19.692 1.00 53.00 192 VAL A N 1
ATOM 1443 C CA . VAL A 1 192 ? -24.373 9.231 18.320 1.00 53.00 192 VAL A CA 1
ATOM 1444 C C . VAL A 1 192 ? -22.910 9.643 18.252 1.00 53.00 192 VAL A C 1
ATOM 1446 O O . VAL A 1 192 ? -22.488 10.668 18.793 1.00 53.00 192 VAL A O 1
ATOM 1449 N N . MET A 1 193 ? -22.115 8.801 17.607 1.00 58.72 193 MET A N 1
ATOM 1450 C CA . MET A 1 193 ? -20.698 9.038 17.428 1.00 58.72 193 MET A CA 1
ATOM 1451 C C . MET A 1 193 ? -20.509 10.151 16.397 1.00 58.72 193 MET A C 1
ATOM 1453 O O . MET A 1 193 ? -20.829 9.993 15.221 1.00 58.72 193 MET A O 1
ATOM 1457 N N . LYS A 1 194 ? -20.025 11.310 16.848 1.00 54.09 194 LYS A N 1
ATOM 1458 C CA . LYS A 1 194 ? -19.738 12.439 15.963 1.00 54.09 194 LYS A CA 1
ATOM 1459 C C . LYS A 1 194 ? -18.466 12.121 15.180 1.00 54.09 194 LYS A C 1
ATOM 1461 O O . LYS A 1 194 ? -17.369 12.215 15.729 1.00 54.09 194 LYS A O 1
ATOM 1466 N N . GLU A 1 195 ? -18.624 11.708 13.923 1.00 58.91 195 GLU A N 1
ATOM 1467 C CA . GLU A 1 195 ? -17.496 11.534 13.008 1.00 58.91 195 GLU A CA 1
ATOM 1468 C C . GLU A 1 195 ? -16.714 12.863 12.922 1.00 58.91 195 GLU A C 1
ATOM 1470 O O . GLU A 1 195 ? -17.331 13.933 12.824 1.00 58.91 195 GLU A O 1
ATOM 1475 N N . PRO A 1 196 ? -15.371 12.845 12.997 1.00 62.41 196 PRO A N 1
ATOM 1476 C CA . PRO A 1 196 ? -14.592 14.043 12.720 1.00 62.41 196 PRO A CA 1
ATOM 1477 C C . PRO A 1 196 ? -14.876 14.500 11.278 1.00 62.41 196 PRO A C 1
ATOM 1479 O O . PRO A 1 196 ? -14.986 13.649 10.391 1.00 62.41 196 PRO A O 1
ATOM 1482 N N . PRO A 1 197 ? -15.022 15.814 11.019 1.00 63.25 197 PRO A N 1
ATOM 1483 C CA . PRO A 1 197 ? -15.324 16.308 9.683 1.00 63.25 197 PRO A CA 1
ATOM 1484 C C . PRO A 1 197 ? -14.208 15.900 8.721 1.00 63.25 197 PRO A C 1
ATOM 1486 O O . PRO A 1 197 ? -13.060 16.322 8.850 1.00 63.25 197 PRO A O 1
ATOM 1489 N N . VAL A 1 198 ? -14.557 15.052 7.758 1.00 63.44 198 VAL A N 1
ATOM 1490 C CA . VAL A 1 198 ? -13.639 14.599 6.720 1.00 63.44 198 VAL A CA 1
ATOM 1491 C C . VAL A 1 198 ? -13.572 15.670 5.636 1.00 63.44 198 VAL A C 1
ATOM 1493 O O . VAL A 1 198 ? -14.515 15.843 4.865 1.00 63.44 198 VAL A O 1
ATOM 1496 N N . THR A 1 199 ? -12.455 16.391 5.556 1.00 72.56 199 THR A N 1
ATOM 1497 C CA . THR A 1 199 ? -12.210 17.330 4.454 1.00 72.56 199 THR A CA 1
ATOM 1498 C C . THR A 1 199 ? -11.753 16.572 3.204 1.00 72.56 199 THR A C 1
ATOM 1500 O O . THR A 1 199 ? -11.089 15.536 3.295 1.00 72.56 199 THR A O 1
ATOM 1503 N N . ARG A 1 200 ? -12.074 17.088 2.005 1.00 71.25 200 ARG A N 1
ATOM 1504 C CA . ARG A 1 200 ? -11.620 16.490 0.728 1.00 71.25 200 ARG A CA 1
ATOM 1505 C C . ARG A 1 200 ? -10.105 16.313 0.681 1.00 71.25 200 ARG A C 1
ATOM 1507 O O . ARG A 1 200 ? -9.610 15.321 0.162 1.00 71.25 200 ARG A O 1
ATOM 1514 N N . ALA A 1 201 ? -9.363 17.244 1.260 1.00 65.81 201 ALA A N 1
ATOM 1515 C CA . ALA A 1 201 ? -7.916 17.184 1.223 1.00 65.81 201 ALA A CA 1
ATOM 1516 C C . ALA A 1 201 ? -7.329 16.086 2.126 1.00 65.81 201 ALA A C 1
ATOM 1518 O O . ALA A 1 201 ? -6.309 15.499 1.778 1.00 65.81 201 ALA A O 1
ATOM 1519 N N . MET A 1 202 ? -8.019 15.722 3.213 1.00 67.88 202 MET A N 1
ATOM 1520 C CA . MET A 1 202 ? -7.656 14.557 4.025 1.00 67.88 202 MET A CA 1
ATOM 1521 C C . MET A 1 202 ? -7.913 13.233 3.285 1.00 67.88 202 MET A C 1
ATOM 1523 O O . MET A 1 202 ? -7.272 12.231 3.573 1.00 67.88 202 MET A O 1
ATOM 1527 N N . GLN A 1 203 ? -8.820 13.215 2.300 1.00 71.38 203 GLN A N 1
ATOM 1528 C CA . GLN A 1 203 ? -8.986 12.064 1.403 1.00 71.38 203 GLN A CA 1
ATOM 1529 C C . GLN A 1 203 ? -7.861 11.995 0.363 1.00 71.38 203 GLN A C 1
ATOM 1531 O O . GLN A 1 203 ? -7.386 10.907 0.051 1.00 71.38 203 GLN A O 1
ATOM 1536 N N . ILE A 1 204 ? -7.412 13.146 -0.151 1.00 73.12 204 ILE A N 1
ATOM 1537 C CA . ILE A 1 204 ? -6.314 13.235 -1.127 1.00 73.12 204 ILE A CA 1
ATOM 1538 C C . ILE A 1 204 ? -4.972 12.861 -0.480 1.00 73.12 204 ILE A C 1
ATOM 1540 O O . ILE A 1 204 ? -4.160 12.176 -1.101 1.00 73.12 204 ILE A O 1
ATOM 1544 N N . SER A 1 205 ? -4.748 13.241 0.782 1.00 73.12 205 SER A N 1
ATOM 1545 C CA . SER A 1 205 ? -3.491 12.962 1.488 1.00 73.12 205 SER A CA 1
ATOM 1546 C C . SER A 1 205 ? -3.189 11.476 1.676 1.00 73.12 205 SER A C 1
ATOM 1548 O O . SER A 1 205 ? -2.021 11.100 1.724 1.00 73.12 205 SER A O 1
ATOM 1550 N N . VAL A 1 206 ? -4.209 10.615 1.688 1.00 75.06 206 VAL A N 1
ATOM 1551 C CA . VAL A 1 206 ? -4.035 9.153 1.740 1.00 75.06 206 VAL A CA 1
ATOM 1552 C C . VAL A 1 206 ? -3.387 8.608 0.464 1.00 75.06 206 VAL A C 1
ATOM 1554 O O . VAL A 1 206 ? -2.634 7.640 0.515 1.00 75.06 206 VAL A O 1
ATOM 1557 N N . TRP A 1 207 ? -3.651 9.231 -0.686 1.00 76.00 207 TRP A N 1
ATOM 1558 C CA . TRP A 1 207 ? -3.148 8.772 -1.984 1.00 76.00 207 TRP A CA 1
ATOM 1559 C C . TRP A 1 207 ? -1.771 9.336 -2.340 1.00 76.00 207 TRP A C 1
ATOM 1561 O O . TRP A 1 207 ? -1.076 8.765 -3.177 1.00 76.00 207 TRP A O 1
ATOM 1571 N N . LEU A 1 208 ? -1.352 10.422 -1.691 1.00 77.94 208 LEU A N 1
ATOM 1572 C CA . LEU A 1 208 ? -0.093 11.127 -1.956 1.00 77.94 208 LEU A CA 1
ATOM 1573 C C . LEU A 1 208 ? 1.155 10.221 -1.993 1.00 77.94 208 LEU A C 1
ATOM 1575 O O . LEU A 1 208 ? 1.934 10.358 -2.936 1.00 77.94 208 LEU A O 1
ATOM 1579 N N . PRO A 1 209 ? 1.362 9.274 -1.054 1.00 73.81 209 PRO A N 1
ATOM 1580 C CA . PRO A 1 209 ? 2.522 8.382 -1.101 1.00 73.81 209 PRO A CA 1
ATOM 1581 C C . PRO A 1 209 ? 2.539 7.488 -2.346 1.00 73.81 209 PRO A C 1
ATOM 1583 O O . PRO A 1 209 ? 3.586 7.305 -2.959 1.00 73.81 209 PRO A O 1
ATOM 1586 N N . ILE A 1 210 ? 1.373 6.972 -2.745 1.00 77.00 210 ILE A N 1
ATOM 1587 C CA . ILE A 1 210 ? 1.222 6.107 -3.922 1.00 77.00 210 ILE A CA 1
ATOM 1588 C C . ILE A 1 210 ? 1.443 6.916 -5.198 1.00 77.00 210 ILE A C 1
ATOM 1590 O O . ILE A 1 210 ? 2.154 6.468 -6.091 1.00 77.00 210 ILE A O 1
ATOM 1594 N N . ILE A 1 211 ? 0.874 8.122 -5.264 1.00 76.25 211 ILE A N 1
ATOM 1595 C CA . ILE A 1 211 ? 1.039 9.026 -6.406 1.00 76.25 211 ILE A CA 1
ATOM 1596 C C . ILE A 1 211 ? 2.503 9.449 -6.547 1.00 76.25 211 ILE A C 1
ATOM 1598 O O . ILE A 1 211 ? 3.005 9.455 -7.659 1.00 76.25 211 ILE A O 1
ATOM 1602 N N . SER A 1 212 ? 3.197 9.750 -5.447 1.00 75.31 212 SER A N 1
ATOM 1603 C CA . SER A 1 212 ? 4.620 10.124 -5.448 1.00 75.31 212 SER A CA 1
ATOM 1604 C C . SER A 1 212 ? 5.525 8.990 -5.945 1.00 75.31 212 SER A C 1
ATOM 1606 O O . SER A 1 212 ? 6.396 9.195 -6.785 1.00 75.31 212 SER A O 1
ATOM 1608 N N . LEU A 1 213 ? 5.293 7.762 -5.470 1.00 73.44 213 LEU A N 1
ATOM 1609 C CA . LEU A 1 213 ? 6.012 6.583 -5.962 1.00 73.44 213 LEU A CA 1
ATOM 1610 C C . LEU A 1 213 ? 5.704 6.317 -7.440 1.00 73.44 213 LEU A C 1
ATOM 1612 O O . LEU A 1 213 ? 6.618 6.099 -8.230 1.00 73.44 213 LEU A O 1
ATOM 1616 N N . GLY A 1 214 ? 4.427 6.378 -7.820 1.00 75.69 214 GLY A N 1
ATOM 1617 C CA . GLY A 1 214 ? 3.992 6.183 -9.200 1.00 75.69 214 GLY A CA 1
ATOM 1618 C C . GLY A 1 214 ? 4.531 7.251 -10.150 1.00 75.69 214 GLY A C 1
ATOM 1619 O O . GLY A 1 214 ? 4.909 6.932 -11.271 1.00 75.69 214 GLY A O 1
ATOM 1620 N N . SER A 1 215 ? 4.619 8.504 -9.705 1.00 73.81 215 SER A N 1
ATOM 1621 C CA . SER A 1 215 ? 5.127 9.614 -10.508 1.00 73.81 215 SER A CA 1
ATOM 1622 C C . SER A 1 215 ? 6.643 9.532 -10.697 1.00 73.81 215 SER A C 1
ATOM 1624 O O . SER A 1 215 ? 7.119 9.775 -11.803 1.00 73.81 215 SER A O 1
ATOM 1626 N N . LEU A 1 216 ? 7.395 9.108 -9.675 1.00 75.12 216 LEU A N 1
ATOM 1627 C CA . LEU A 1 216 ? 8.830 8.827 -9.791 1.00 75.12 216 LEU A CA 1
ATOM 1628 C C . LEU A 1 216 ? 9.094 7.715 -10.815 1.00 75.12 216 LEU A C 1
ATOM 1630 O O . LEU A 1 216 ? 9.944 7.856 -11.693 1.00 75.12 216 LEU A O 1
ATOM 1634 N N . VAL A 1 217 ? 8.314 6.636 -10.722 1.00 72.50 217 VAL A N 1
ATOM 1635 C CA . VAL A 1 217 ? 8.341 5.502 -11.651 1.00 72.50 217 VAL A CA 1
ATOM 1636 C C . VAL A 1 217 ? 8.057 5.961 -13.083 1.00 72.50 217 VAL A C 1
ATOM 1638 O O . VAL A 1 217 ? 8.816 5.667 -14.005 1.00 72.50 217 VAL A O 1
ATOM 1641 N N . LEU A 1 218 ? 6.993 6.740 -13.270 1.00 74.56 218 LEU A N 1
ATOM 1642 C CA . LEU A 1 218 ? 6.621 7.266 -14.577 1.00 74.56 218 LEU A CA 1
ATOM 1643 C C . LEU A 1 218 ? 7.698 8.208 -15.138 1.00 74.56 218 LEU A C 1
ATOM 1645 O O . LEU A 1 218 ? 8.030 8.120 -16.314 1.00 74.56 218 LEU A O 1
ATOM 1649 N N . GLY A 1 219 ? 8.265 9.079 -14.299 1.00 71.88 219 GLY A N 1
ATOM 1650 C CA . GLY A 1 219 ? 9.313 10.023 -14.690 1.00 71.88 219 GLY A CA 1
ATOM 1651 C C . GLY A 1 219 ? 10.587 9.325 -15.164 1.00 71.88 219 GLY A C 1
ATOM 1652 O O . GLY A 1 219 ? 11.143 9.715 -16.188 1.00 71.88 219 GLY A O 1
ATOM 1653 N N . LEU A 1 220 ? 11.000 8.254 -14.479 1.00 70.69 220 LEU A N 1
ATOM 1654 C CA . LEU A 1 220 ? 12.118 7.409 -14.910 1.00 70.69 220 LEU A CA 1
ATOM 1655 C C . LEU A 1 220 ? 11.822 6.711 -16.241 1.00 70.69 220 LEU A C 1
ATOM 1657 O O . LEU A 1 220 ? 12.640 6.775 -17.155 1.00 70.69 220 LEU A O 1
ATOM 1661 N N . ALA A 1 221 ? 10.645 6.096 -16.379 1.00 70.38 221 ALA A N 1
ATOM 1662 C CA . ALA A 1 221 ? 10.264 5.391 -17.603 1.00 70.38 221 ALA A CA 1
ATOM 1663 C C . ALA A 1 221 ? 10.189 6.330 -18.819 1.00 70.38 221 ALA A C 1
ATOM 1665 O O . ALA A 1 221 ? 10.718 6.013 -19.883 1.00 70.38 221 ALA A O 1
ATOM 1666 N N . VAL A 1 222 ? 9.572 7.503 -18.653 1.00 73.44 222 VAL A N 1
ATOM 1667 C CA . VAL A 1 222 ? 9.467 8.524 -19.705 1.00 73.44 222 VAL A CA 1
ATOM 1668 C C . VAL A 1 222 ? 10.841 9.099 -20.040 1.00 73.44 222 VAL A C 1
ATOM 1670 O O . VAL A 1 222 ? 11.160 9.244 -21.214 1.00 73.44 222 VAL A O 1
ATOM 1673 N N . GLY A 1 223 ? 11.679 9.372 -19.037 1.00 68.19 223 GLY A N 1
ATOM 1674 C CA . GLY A 1 223 ? 13.050 9.830 -19.247 1.00 68.19 223 GLY A CA 1
ATOM 1675 C C . GLY A 1 223 ? 13.887 8.849 -20.071 1.00 68.19 223 GLY A C 1
ATOM 1676 O O . GLY A 1 223 ? 14.543 9.259 -21.026 1.00 68.19 223 GLY A O 1
ATOM 1677 N N . CYS A 1 224 ? 13.800 7.552 -19.763 1.00 65.94 224 CYS A N 1
ATOM 1678 C CA . CYS A 1 224 ? 14.450 6.505 -20.551 1.00 65.94 224 CYS A CA 1
ATOM 1679 C C . CYS A 1 224 ? 13.876 6.407 -21.972 1.00 65.94 224 CYS A C 1
ATOM 1681 O O . CYS A 1 224 ? 14.645 6.332 -22.923 1.00 65.94 224 CYS A O 1
ATOM 1683 N N . ALA A 1 225 ? 12.550 6.460 -22.141 1.00 67.75 225 ALA A N 1
ATOM 1684 C CA . ALA A 1 225 ? 11.923 6.400 -23.463 1.00 67.75 225 ALA A CA 1
ATOM 1685 C C . ALA A 1 225 ? 12.327 7.585 -24.356 1.00 67.75 225 ALA A C 1
ATOM 1687 O O . ALA A 1 225 ? 12.621 7.401 -25.533 1.00 67.75 225 ALA A O 1
ATOM 1688 N N . ILE A 1 226 ? 12.389 8.796 -23.794 1.00 67.25 226 ILE A N 1
ATOM 1689 C CA . ILE A 1 226 ? 12.863 9.995 -24.499 1.00 67.25 226 ILE A CA 1
ATOM 1690 C C . ILE A 1 226 ? 14.337 9.839 -24.884 1.00 67.25 226 ILE A C 1
ATOM 1692 O O . ILE A 1 226 ? 14.699 10.168 -26.009 1.00 67.25 226 ILE A O 1
ATOM 1696 N N . GLY A 1 227 ? 15.165 9.313 -23.977 1.00 65.75 227 GLY A N 1
ATOM 1697 C CA . GLY A 1 227 ? 16.575 9.035 -24.242 1.00 65.75 227 GLY A CA 1
ATOM 1698 C C . GLY A 1 227 ? 16.780 8.085 -25.421 1.00 65.75 227 GLY A C 1
ATOM 1699 O O . GLY A 1 227 ? 17.592 8.374 -26.285 1.00 65.75 227 GLY A O 1
ATOM 1700 N N . VAL A 1 228 ? 15.994 7.009 -25.499 1.00 65.44 228 VAL A N 1
ATOM 1701 C CA . VAL A 1 228 ? 16.067 6.019 -26.589 1.00 65.44 228 VAL A CA 1
ATOM 1702 C C . VAL A 1 228 ? 15.546 6.581 -27.919 1.00 65.44 228 VAL A C 1
ATOM 1704 O O . VAL A 1 228 ? 16.087 6.275 -28.976 1.00 65.44 228 VAL A O 1
ATOM 1707 N N . VAL A 1 229 ? 14.494 7.406 -27.894 1.00 66.81 229 VAL A N 1
ATOM 1708 C CA . VAL A 1 229 ? 13.868 7.939 -29.119 1.00 66.81 229 VAL A CA 1
ATOM 1709 C C . VAL A 1 229 ? 14.631 9.131 -29.701 1.00 66.81 229 VAL A C 1
ATOM 1711 O O . VAL A 1 229 ? 14.557 9.357 -30.908 1.00 66.81 229 VAL A O 1
ATOM 1714 N N . LEU A 1 230 ? 15.356 9.910 -28.889 1.00 64.56 230 LEU A N 1
ATOM 1715 C CA . LEU A 1 230 ? 16.154 11.020 -29.406 1.00 64.56 230 LEU A CA 1
ATOM 1716 C C . LEU A 1 230 ? 17.491 10.519 -29.984 1.00 64.56 230 LEU A C 1
ATOM 1718 O O . LEU A 1 230 ? 18.341 10.034 -29.233 1.00 64.56 230 LEU A O 1
ATOM 1722 N N . PRO A 1 231 ? 17.752 10.721 -31.289 1.00 57.91 231 PRO A N 1
ATOM 1723 C CA . PRO A 1 231 ? 19.042 10.407 -31.888 1.00 57.91 231 PRO A CA 1
ATOM 1724 C C . PRO A 1 231 ? 20.059 11.502 -31.529 1.00 57.91 231 PRO A C 1
ATOM 1726 O O . PRO A 1 231 ? 20.371 12.376 -32.336 1.00 57.91 231 PRO A O 1
ATOM 1729 N N . LEU A 1 232 ? 20.583 11.488 -30.301 1.00 56.19 232 LEU A N 1
ATOM 1730 C CA . LEU A 1 232 ? 21.657 12.387 -29.850 1.00 56.19 232 LEU A CA 1
ATOM 1731 C C . LEU A 1 232 ? 23.044 11.870 -30.297 1.00 56.19 232 LEU A C 1
ATOM 1733 O O . LEU A 1 232 ? 23.975 11.844 -29.504 1.00 56.19 232 LEU A O 1
ATOM 1737 N N . GLY A 1 233 ? 23.182 11.447 -31.559 1.00 54.56 233 GLY A N 1
ATOM 1738 C CA . GLY A 1 233 ? 24.442 10.986 -32.172 1.00 54.56 233 GLY A CA 1
ATOM 1739 C C . GLY A 1 233 ? 25.054 9.694 -31.593 1.00 54.56 233 GLY A C 1
ATOM 1740 O O . GLY A 1 233 ? 24.782 9.313 -30.462 1.00 54.56 233 GLY A O 1
ATOM 1741 N N . GLU A 1 234 ? 25.938 9.040 -32.358 1.00 59.12 234 GLU A N 1
ATOM 1742 C CA . GLU A 1 234 ? 26.677 7.803 -31.994 1.00 59.12 234 GLU A CA 1
ATOM 1743 C C . GLU A 1 234 ? 27.782 8.023 -30.931 1.00 59.12 234 GLU A C 1
ATOM 1745 O O . GLU A 1 234 ? 28.797 7.328 -30.886 1.00 59.12 234 GLU A O 1
ATOM 1750 N N . ASN A 1 235 ? 27.638 9.037 -30.080 1.00 62.22 235 ASN A N 1
ATOM 1751 C CA . ASN A 1 235 ? 28.648 9.381 -29.087 1.00 62.22 235 ASN A CA 1
ATOM 1752 C C . ASN A 1 235 ? 28.410 8.625 -27.777 1.00 62.22 235 ASN A C 1
ATOM 1754 O O . ASN A 1 235 ? 27.303 8.611 -27.252 1.00 62.22 235 ASN A O 1
ATOM 1758 N N . ILE A 1 236 ? 29.496 8.153 -27.156 1.00 63.22 236 ILE A N 1
ATOM 1759 C CA . ILE A 1 236 ? 29.541 7.485 -25.833 1.00 63.22 236 ILE A CA 1
ATOM 1760 C C . ILE A 1 236 ? 28.833 8.292 -24.716 1.00 63.22 236 ILE A C 1
ATOM 1762 O O . ILE A 1 236 ? 28.459 7.754 -23.675 1.00 63.22 236 ILE A O 1
ATOM 1766 N N . PHE A 1 237 ? 28.623 9.596 -24.920 1.00 66.00 237 PHE A N 1
ATOM 1767 C CA . PHE A 1 237 ? 27.933 10.488 -23.985 1.00 66.00 237 PHE A CA 1
ATOM 1768 C C . PHE A 1 237 ? 26.402 10.471 -24.085 1.00 66.00 237 PHE A C 1
ATOM 1770 O O . PHE A 1 237 ? 25.750 10.910 -23.137 1.00 66.00 237 PHE A O 1
ATOM 1777 N N . HIS A 1 238 ? 25.819 9.970 -25.178 1.00 67.56 238 HIS A N 1
ATOM 1778 C CA . HIS A 1 238 ? 24.366 9.852 -25.367 1.00 67.56 238 HIS A CA 1
ATOM 1779 C C . HIS A 1 238 ? 23.651 9.222 -24.154 1.00 67.56 238 HIS A C 1
ATOM 1781 O O . HIS A 1 238 ? 22.759 9.863 -23.586 1.00 67.56 238 HIS A O 1
ATOM 1787 N N . PRO A 1 239 ? 24.090 8.066 -23.630 1.00 64.31 239 PRO A N 1
ATOM 1788 C CA . PRO A 1 239 ? 23.412 7.440 -22.501 1.00 64.31 239 PRO A CA 1
ATOM 1789 C C . PRO A 1 239 ? 23.621 8.158 -21.161 1.00 64.31 239 PRO A C 1
ATOM 1791 O O . PRO A 1 239 ? 22.752 8.096 -20.290 1.00 64.31 239 PRO A O 1
ATOM 1794 N N . LEU A 1 240 ? 24.730 8.887 -20.982 1.00 68.50 240 LEU A N 1
ATOM 1795 C CA . LEU A 1 240 ? 24.918 9.769 -19.822 1.00 68.50 240 LEU A CA 1
ATOM 1796 C C . LEU A 1 240 ? 23.937 10.944 -19.865 1.00 68.50 240 LEU A C 1
ATOM 1798 O O . LEU A 1 240 ? 23.372 11.313 -18.835 1.00 68.50 240 LEU A O 1
ATOM 1802 N N . VAL A 1 241 ? 23.699 11.502 -21.054 1.00 69.75 241 VAL A N 1
ATOM 1803 C CA . VAL A 1 241 ? 22.722 12.575 -21.265 1.00 69.75 241 VAL A CA 1
ATOM 1804 C C . VAL A 1 241 ? 21.299 12.054 -21.069 1.00 69.75 241 VAL A C 1
ATOM 1806 O O . VAL A 1 241 ? 20.515 12.710 -20.386 1.00 69.75 241 VAL A O 1
ATOM 1809 N N . ALA A 1 242 ? 20.977 10.860 -21.574 1.00 67.69 242 ALA A N 1
ATOM 1810 C CA . ALA A 1 242 ? 19.689 10.204 -21.353 1.00 67.69 242 ALA A CA 1
ATOM 1811 C C . ALA A 1 242 ? 19.427 9.926 -19.862 1.00 67.69 242 ALA A C 1
ATOM 1813 O O . ALA A 1 242 ? 18.349 10.240 -19.352 1.00 67.69 242 ALA A O 1
ATOM 1814 N N . LEU A 1 243 ? 20.425 9.407 -19.134 1.00 69.69 243 LEU A N 1
ATOM 1815 C CA . LEU A 1 243 ? 20.340 9.187 -17.688 1.00 69.69 243 LEU A CA 1
ATOM 1816 C C . LEU A 1 243 ? 20.163 10.508 -16.928 1.00 69.69 243 LEU A C 1
ATOM 1818 O O . LEU A 1 243 ? 19.322 10.597 -16.034 1.00 69.69 243 LEU A O 1
ATOM 1822 N N . ALA A 1 244 ? 20.927 11.543 -17.286 1.00 74.56 244 ALA A N 1
ATOM 1823 C CA . ALA A 1 244 ? 20.811 12.862 -16.675 1.00 74.56 244 ALA A CA 1
ATOM 1824 C C . ALA A 1 244 ? 19.422 13.471 -16.919 1.00 74.56 244 ALA A C 1
ATOM 1826 O O . ALA A 1 244 ? 18.805 13.974 -15.982 1.00 74.56 244 ALA A O 1
ATOM 1827 N N . LEU A 1 245 ? 18.885 13.359 -18.138 1.00 72.88 245 LEU A N 1
ATOM 1828 C CA . LEU A 1 245 ? 17.521 13.776 -18.473 1.00 72.88 245 LEU A CA 1
ATOM 1829 C C . LEU A 1 245 ? 16.481 13.010 -17.653 1.00 72.88 245 LEU A C 1
ATOM 1831 O O . LEU A 1 245 ? 15.599 13.630 -17.061 1.00 72.88 245 LEU A O 1
ATOM 1835 N N . ALA A 1 246 ? 16.607 11.686 -17.550 1.00 69.25 246 ALA A N 1
ATOM 1836 C CA . ALA A 1 246 ? 15.705 10.870 -16.744 1.00 69.25 246 ALA A CA 1
ATOM 1837 C C . ALA A 1 246 ? 15.758 11.242 -15.255 1.00 69.25 246 ALA A C 1
ATOM 1839 O O . ALA A 1 246 ? 14.715 11.377 -14.614 1.00 69.25 246 ALA A O 1
ATOM 1840 N N . ALA A 1 247 ? 16.954 11.486 -14.714 1.00 73.31 247 ALA A N 1
ATOM 1841 C CA . ALA A 1 247 ? 17.140 11.933 -13.338 1.00 73.31 247 ALA A CA 1
ATOM 1842 C C . ALA A 1 247 ? 16.543 13.329 -13.096 1.00 73.31 247 ALA A C 1
ATOM 1844 O O . ALA A 1 247 ? 15.898 13.551 -12.070 1.00 73.31 247 ALA A O 1
ATOM 1845 N N . VAL A 1 248 ? 16.701 14.257 -14.044 1.00 78.56 248 VAL A N 1
ATOM 1846 C CA . VAL A 1 248 ? 16.122 15.607 -13.973 1.00 78.56 248 VAL A CA 1
ATOM 1847 C C . VAL A 1 248 ? 14.598 15.550 -14.033 1.00 78.56 248 VAL A C 1
ATOM 1849 O O . VAL A 1 248 ? 13.940 16.178 -13.206 1.00 78.56 248 VAL A O 1
ATOM 1852 N N . VAL A 1 249 ? 14.022 14.768 -14.950 1.00 76.06 249 VAL A N 1
ATOM 1853 C CA . VAL A 1 249 ? 12.565 14.595 -15.062 1.00 76.06 249 VAL A CA 1
ATOM 1854 C C . VAL A 1 249 ? 12.004 13.950 -13.794 1.00 76.06 249 VAL A C 1
ATOM 1856 O O . VAL A 1 249 ? 11.054 14.472 -13.213 1.00 76.06 249 VAL A O 1
ATOM 1859 N N . ALA A 1 250 ? 12.620 12.873 -13.302 1.00 72.69 250 ALA A N 1
ATOM 1860 C CA . ALA A 1 250 ? 12.204 12.225 -12.061 1.00 72.69 250 ALA A CA 1
ATOM 1861 C C . ALA A 1 250 ? 12.327 13.165 -10.849 1.00 72.69 250 ALA A C 1
ATOM 1863 O O . ALA A 1 250 ? 11.419 13.226 -10.018 1.00 72.69 250 ALA A O 1
ATOM 1864 N N . GLY A 1 251 ? 13.410 13.944 -10.766 1.00 73.38 251 GLY A N 1
ATOM 1865 C CA . GLY A 1 251 ? 13.626 14.943 -9.721 1.00 73.38 251 GLY A CA 1
ATOM 1866 C C . GLY A 1 251 ? 12.600 16.076 -9.759 1.00 73.38 251 GLY A C 1
ATOM 1867 O O . GLY A 1 251 ? 12.041 16.432 -8.721 1.00 73.38 251 GLY A O 1
ATOM 1868 N N . ALA A 1 252 ? 12.291 16.602 -10.947 1.00 74.56 252 ALA A N 1
ATOM 1869 C CA . ALA A 1 252 ? 11.280 17.638 -11.145 1.00 74.56 252 ALA A CA 1
ATOM 1870 C C . ALA A 1 252 ? 9.881 17.141 -10.762 1.00 74.56 252 ALA A C 1
ATOM 1872 O O . ALA A 1 252 ? 9.143 17.836 -10.062 1.00 74.56 252 ALA A O 1
ATOM 1873 N N . VAL A 1 253 ? 9.541 15.910 -11.151 1.00 77.19 253 VAL A N 1
ATOM 1874 C CA . VAL A 1 253 ? 8.282 15.267 -10.770 1.00 77.19 253 VAL A CA 1
ATOM 1875 C C . VAL A 1 253 ? 8.215 15.084 -9.255 1.00 77.19 253 VAL A C 1
ATOM 1877 O O . VAL A 1 253 ? 7.246 15.527 -8.641 1.00 77.19 253 VAL A O 1
ATOM 1880 N N . ALA A 1 254 ? 9.259 14.533 -8.628 1.00 73.75 254 ALA A N 1
ATOM 1881 C CA . ALA A 1 254 ? 9.316 14.330 -7.181 1.00 73.75 254 ALA A CA 1
ATOM 1882 C C . ALA A 1 254 ? 9.167 15.651 -6.404 1.00 73.75 254 ALA A C 1
ATOM 1884 O O . ALA A 1 254 ? 8.355 15.736 -5.475 1.00 73.75 254 ALA A O 1
ATOM 1885 N N . LEU A 1 255 ? 9.889 16.699 -6.816 1.00 76.62 255 LEU A N 1
ATOM 1886 C CA . LEU A 1 255 ? 9.797 18.044 -6.242 1.00 76.62 255 LEU A CA 1
ATOM 1887 C C . LEU A 1 255 ? 8.412 18.662 -6.448 1.00 76.62 255 LEU A C 1
ATOM 1889 O O . LEU A 1 255 ? 7.874 19.243 -5.507 1.00 76.62 255 LEU A O 1
ATOM 1893 N N . GLY A 1 256 ? 7.801 18.482 -7.620 1.00 76.94 256 GLY A N 1
ATOM 1894 C CA . GLY A 1 256 ? 6.441 18.932 -7.913 1.00 76.94 256 GLY A CA 1
ATOM 1895 C C . GLY A 1 256 ? 5.406 18.275 -7.000 1.00 76.94 256 GLY A C 1
ATOM 1896 O O . GLY A 1 256 ? 4.610 18.973 -6.370 1.00 76.94 256 GLY A O 1
ATOM 1897 N N . THR A 1 257 ? 5.464 16.947 -6.832 1.00 75.81 257 THR A N 1
ATOM 1898 C CA . THR A 1 257 ? 4.600 16.235 -5.870 1.00 75.81 257 THR A CA 1
ATOM 1899 C C . THR A 1 257 ? 4.838 16.696 -4.436 1.00 75.81 257 THR A C 1
ATOM 1901 O O . THR A 1 257 ? 3.876 16.909 -3.696 1.00 75.81 257 THR A O 1
ATOM 1904 N N . ARG A 1 258 ? 6.098 16.905 -4.030 1.00 77.88 258 ARG A N 1
ATOM 1905 C CA . ARG A 1 258 ? 6.430 17.382 -2.681 1.00 77.88 258 ARG A CA 1
ATOM 1906 C C . ARG A 1 258 ? 5.901 18.796 -2.446 1.00 77.88 258 ARG A C 1
ATOM 1908 O O . 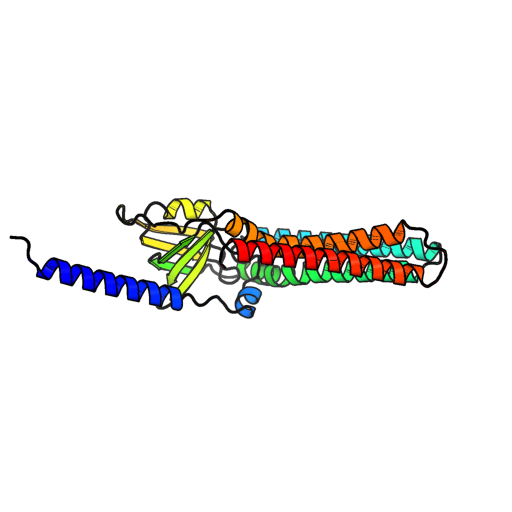ARG A 1 258 ? 5.260 19.035 -1.425 1.00 77.88 258 ARG A O 1
ATOM 1915 N N . TRP A 1 259 ? 6.100 19.709 -3.387 1.00 82.31 259 TRP A N 1
ATOM 1916 C CA . TRP A 1 259 ? 5.594 21.075 -3.298 1.00 82.31 259 TRP A CA 1
ATOM 1917 C C . TRP A 1 259 ? 4.063 21.111 -3.270 1.00 82.31 259 TRP A C 1
ATOM 1919 O O . TRP A 1 259 ? 3.483 21.780 -2.416 1.00 82.31 259 TRP A O 1
ATOM 1929 N N . TYR A 1 260 ? 3.397 20.326 -4.123 1.00 77.50 260 TYR A N 1
ATOM 1930 C CA . TYR A 1 260 ? 1.939 20.198 -4.100 1.00 77.50 260 TYR A CA 1
ATOM 1931 C C . TYR A 1 260 ? 1.447 19.665 -2.751 1.00 77.50 260 TYR A C 1
ATOM 1933 O O . TYR A 1 260 ? 0.495 20.202 -2.189 1.00 77.50 260 TYR A O 1
ATOM 1941 N N . SER A 1 261 ? 2.139 18.674 -2.178 1.00 69.94 261 SER A N 1
ATOM 1942 C CA . SER A 1 261 ? 1.792 18.125 -0.864 1.00 69.94 261 SER A CA 1
ATOM 1943 C C . SER A 1 261 ? 1.941 19.149 0.269 1.00 69.94 261 SER A C 1
ATOM 1945 O O . SER A 1 261 ? 1.068 19.243 1.129 1.00 69.94 261 SER A O 1
ATOM 1947 N N . GLN A 1 262 ? 2.998 19.970 0.233 1.00 74.31 262 GLN A N 1
ATOM 1948 C CA . GLN A 1 262 ? 3.231 21.043 1.202 1.00 74.31 262 GLN A CA 1
ATOM 1949 C C . GLN A 1 262 ? 2.199 22.162 1.064 1.00 74.31 262 GLN A C 1
ATOM 1951 O O . GLN A 1 262 ? 1.706 22.671 2.068 1.00 74.31 262 GLN A O 1
ATOM 1956 N N . ARG A 1 263 ? 1.828 22.520 -0.170 1.00 76.38 263 ARG A N 1
ATOM 1957 C CA . ARG A 1 263 ? 0.795 23.528 -0.431 1.00 76.38 263 ARG A CA 1
ATOM 1958 C C . ARG A 1 263 ? -0.587 23.053 0.010 1.00 76.38 263 ARG A C 1
ATOM 1960 O O . ARG A 1 263 ? -1.371 23.849 0.518 1.00 76.38 263 ARG A O 1
ATOM 1967 N N . LEU A 1 264 ? -0.879 21.762 -0.152 1.00 70.94 264 LEU A N 1
ATOM 1968 C CA . LEU A 1 264 ? -2.104 21.170 0.375 1.00 70.94 264 LEU A CA 1
ATOM 1969 C C . LEU A 1 264 ? -2.114 21.236 1.909 1.00 70.94 264 LEU A C 1
ATOM 1971 O O . LEU A 1 264 ? -3.122 21.621 2.484 1.00 70.94 264 LEU A O 1
ATOM 1975 N N . ALA A 1 265 ? -0.994 20.912 2.565 1.00 68.94 265 ALA A N 1
ATOM 1976 C CA . ALA A 1 265 ? -0.874 20.973 4.023 1.00 68.94 265 ALA A CA 1
ATOM 1977 C C . ALA A 1 265 ? -1.077 22.399 4.568 1.00 68.94 265 ALA A C 1
ATOM 1979 O O . ALA A 1 265 ? -1.869 22.595 5.489 1.00 68.94 265 ALA A O 1
ATOM 1980 N N . SER A 1 266 ? -0.460 23.406 3.938 1.00 70.44 266 SER A N 1
ATOM 1981 C CA . SER A 1 266 ? -0.585 24.803 4.373 1.00 70.44 266 SER A CA 1
ATOM 1982 C C . SER A 1 266 ? -1.996 25.373 4.191 1.00 70.44 266 SER A C 1
ATOM 1984 O O . SER A 1 266 ? -2.467 26.111 5.051 1.00 70.44 266 SER A O 1
ATOM 1986 N N . GLN A 1 267 ? -2.718 24.985 3.132 1.00 68.31 267 GLN A N 1
ATOM 1987 C CA . GLN A 1 267 ? -4.127 25.366 2.944 1.00 68.31 267 GLN A CA 1
ATOM 1988 C C . GLN A 1 267 ? -5.080 24.725 3.966 1.00 68.31 267 GLN A C 1
ATOM 1990 O O . GLN A 1 267 ? -6.216 25.175 4.110 1.00 68.31 267 GLN A O 1
ATOM 1995 N N . LEU A 1 268 ? -4.636 23.682 4.670 1.00 60.25 268 LEU A N 1
ATOM 1996 C CA . LEU A 1 268 ? -5.440 22.928 5.633 1.00 60.25 268 LEU A CA 1
ATOM 1997 C C . LEU A 1 268 ? -5.089 23.231 7.090 1.00 60.25 268 LEU A C 1
ATOM 1999 O O . LEU A 1 268 ? -5.761 22.704 7.976 1.00 60.25 268 LEU A O 1
ATOM 2003 N N . GLY A 1 269 ? -4.069 24.060 7.338 1.00 52.69 269 GLY A N 1
ATOM 2004 C CA . GLY A 1 269 ? -3.599 24.369 8.689 1.00 52.69 269 GLY A CA 1
ATOM 2005 C C . GLY A 1 269 ? -3.045 23.149 9.435 1.00 52.69 269 GLY A C 1
ATOM 2006 O O . GLY A 1 269 ? -3.233 23.056 10.648 1.00 52.69 269 GLY A O 1
ATOM 2007 N N . LEU A 1 270 ? -2.434 22.208 8.703 1.00 47.06 270 LEU A N 1
ATOM 2008 C CA . LEU A 1 270 ? -1.701 21.057 9.244 1.00 47.06 270 LEU A CA 1
ATOM 2009 C C . LEU A 1 270 ? -0.209 21.362 9.391 1.00 47.06 270 LEU A C 1
ATOM 2011 O O . LEU A 1 270 ? 0.332 22.075 8.514 1.00 47.06 270 LEU A O 1
#

Sequence (270 aa):
MRNPGSRELRRRQARLESQQRNSVRERAQAPSRDEVMRRGGLLEGLAPGLVSRLAVASLAAGVLLVAISVLGLLVEIGQHDLFLGIVVVLVAVVMAGTALSITAPAFLTARGDRKAEPRNLQGPLVGASRISPTPTLATIAVTVGKNVEQFRVRREFFDRITSGATVVGLTVTPGLNYVQTLTVIRRDRMAVMKEPPVTRAMQISVWLPIISLGSLVLGLAVGCAIGVVLPLGENIFHPLVALALAAVVAGAVALGTRWYSQRLASQLGL

Secondary structure (DSSP, 8-state):
---THHHHHHHHHHHHHHHHHHHHHHHSPPPPHHHHHHTTGGGTTS-HHHHHHHHHHHHHHHHHHHHHHHHHHHHHHHTT-HHHHHHHHHHHHHHHHHHHHHHHHHHHHHHHHTTSPPEEEEEEEEEEES--SSTTEEEEEEEETTEEEEEEEEHHHHHHHTTTEEEEEEEE-TTT--EEEEEEEEE-TT---------HHHHHHHHHHHHHHHHHHHHHHHHHHHHHHS---S-TTHHHHHHHHHHHHHHHHHHHHHHHHHHHHHHTT-

Nearest PDB structures (foldseek):
  8b6h-assembly1_EG  TM=4.505E-01  e=6.483E-01  Tetrahymena thermophila SB210

pLDDT: mean 72.76, std 9.3, range [45.09, 87.25]

Mean predicted aligned error: 12.96 Å

Solvent-accessible surface area (backbone atoms only — not comparable to full-atom values): 14227 Å² total; per-residue (Å²): 136,82,68,69,68,61,59,54,51,51,53,53,50,52,50,51,53,50,51,51,52,48,53,52,59,63,59,47,59,77,74,52,71,68,56,39,45,68,26,15,44,71,55,34,30,45,54,46,71,57,45,45,51,51,34,52,49,52,50,52,51,29,51,50,48,38,51,52,30,49,52,48,24,58,54,27,53,77,71,73,44,53,66,43,25,51,51,49,34,51,52,34,48,55,54,31,49,55,55,42,65,61,35,49,51,27,32,55,31,28,60,48,38,76,75,50,74,70,46,79,46,62,27,45,55,77,48,60,38,82,66,34,78,28,79,85,26,15,29,37,30,32,34,50,88,95,45,58,46,77,41,32,34,54,52,80,59,49,63,67,41,65,73,8,47,46,26,39,34,37,34,25,31,82,41,32,44,20,57,78,47,80,44,76,77,38,73,38,87,83,47,71,67,81,63,73,88,83,50,73,65,67,62,52,58,40,46,46,66,58,50,47,54,50,42,34,52,48,22,40,54,50,21,47,52,50,36,72,70,50,88,66,61,100,48,91,57,36,44,58,52,22,49,50,48,11,51,49,42,19,49,53,44,44,50,49,50,50,51,52,52,51,52,54,33,60,77,67,78,103